Protein AF-A0A7X4Y599-F1 (afdb_monomer_lite)

pLDDT: mean 87.17, std 13.13, range [27.69, 97.81]

Secondary structure (DSSP, 8-state):
--BTTB--TTPEEEEEEEETTTTEEEEEEE-TTS-EEEEEEET--EEEEPPP-S--EEEEEEEE-TTSTTHHHHHHHTT--HHHHHHHHTTSSEEEEEEEEES--EEEEESEEEEEEPPTTS-PPPPP-HHHHHHHHHH-HHHHT-S-GGGHHHHHHHHHHHHHHHHHHHHHHT---TTTTHHHHHHHHHHHHH----TTHHHHHHHHHHSSTTHHHHHHHHHHHHHHHHHHSPPPPP-

Foldseek 3Di:
DDDQNHQLAFKWFPDWDADPVQLWIKTWTQDPVRFIKMKIFGNWDDWDKFDDDPTFGFRDKDKQALPDPCNLVVCVVLPHDPVVSVCRNVLVWIKIWGHTPDGITTIITGSDMDMDGDDPDPDPPPDQAPVNVVVVCVVCVCVPQRDDLLCLLVSVVSVLVVVVVVLVVCVVVVPDGPCNVVFVLLLVVCCVPPVFDQPPTPSVRLCVVQVDPNCSSVSVVVSVVVSVVVVVDDDDDDD

Sequence (239 aa):
MSFLNVPLHDASVTGVRMDPVRELLQLELALHTCEKVRVDFSSACQWSLSRFERQNVLLDIHEWKASNVATAERCRDLGLDEFWTRMVLTDRYTLYEVAPSVGFGGWVLARGAEVIRAAPETAFAPAPDVFDFMEGFRKRPGMFVGFDDSQRVEQLRGLELLLHGYSSALRAHGVPEAGFGFVMDFANYLQETRGWSACCGPVAMIVKAAGRKHDVWVLFWKLVDEFRESLARPNPLPE

Organism: NCBI:txid83462

Structure (mmCIF, N/CA/C/O backbone):
data_AF-A0A7X4Y599-F1
#
_entry.id   AF-A0A7X4Y599-F1
#
loop_
_atom_site.group_PDB
_atom_site.id
_atom_site.type_symbol
_atom_site.label_atom_id
_atom_site.label_alt_id
_atom_site.label_comp_id
_atom_site.label_asym_id
_atom_site.label_entity_id
_atom_site.label_seq_id
_atom_site.pdbx_PDB_ins_code
_atom_site.Cartn_x
_atom_site.Cartn_y
_atom_site.Cartn_z
_atom_site.occupancy
_atom_site.B_iso_or_equiv
_atom_site.auth_seq_id
_atom_site.auth_comp_id
_atom_site.auth_asym_id
_atom_site.auth_atom_id
_atom_site.pdbx_PDB_model_num
ATOM 1 N N . MET A 1 1 ? 14.442 13.377 -17.463 1.00 49.66 1 MET A N 1
ATOM 2 C CA . MET A 1 1 ? 13.523 13.843 -18.527 1.00 49.66 1 MET A CA 1
ATOM 3 C C . MET A 1 1 ? 12.108 13.517 -18.050 1.00 49.66 1 MET A C 1
ATOM 5 O O . MET A 1 1 ? 11.981 13.064 -16.921 1.00 49.66 1 MET A O 1
ATOM 9 N N . SER A 1 2 ? 11.037 13.822 -18.786 1.00 61.97 2 SER A N 1
ATOM 10 C CA . SER A 1 2 ? 9.685 13.413 -18.367 1.00 61.97 2 SER A CA 1
ATOM 11 C C . SER A 1 2 ? 9.245 12.189 -19.161 1.00 61.97 2 SER A C 1
ATOM 13 O O . SER A 1 2 ? 8.934 12.317 -20.347 1.00 61.97 2 SER A O 1
ATOM 15 N N . PHE A 1 3 ? 9.193 11.019 -18.528 1.00 73.81 3 PHE A N 1
ATOM 16 C CA . PHE A 1 3 ? 8.565 9.848 -19.132 1.00 73.81 3 PHE A CA 1
ATOM 17 C C . PHE A 1 3 ? 7.053 10.075 -19.180 1.00 73.81 3 PHE A C 1
ATOM 19 O O . PHE A 1 3 ? 6.422 10.279 -18.143 1.00 73.81 3 PHE A O 1
ATOM 26 N N . LEU A 1 4 ? 6.480 10.109 -20.388 1.00 78.62 4 LEU A N 1
ATOM 27 C CA . LEU A 1 4 ? 5.039 10.291 -20.613 1.00 78.62 4 LEU A CA 1
ATOM 28 C C . LEU A 1 4 ? 4.430 11.461 -19.803 1.00 78.62 4 LEU A C 1
ATOM 30 O O . LEU A 1 4 ? 3.350 11.350 -19.228 1.00 78.62 4 LEU A O 1
ATOM 34 N N . ASN A 1 5 ? 5.133 12.600 -19.760 1.00 80.56 5 ASN A N 1
ATOM 35 C CA . ASN A 1 5 ? 4.733 13.816 -19.031 1.00 80.56 5 ASN A CA 1
ATOM 36 C C . ASN A 1 5 ? 4.638 13.660 -17.497 1.00 80.56 5 ASN A C 1
ATOM 38 O O . ASN A 1 5 ? 3.890 14.392 -16.841 1.00 80.56 5 ASN A O 1
ATOM 42 N N . VAL A 1 6 ? 5.397 12.732 -16.906 1.00 81.94 6 VAL A N 1
ATOM 43 C CA . VAL A 1 6 ? 5.534 12.579 -15.449 1.00 81.94 6 VAL A CA 1
ATOM 44 C C . VAL A 1 6 ? 6.984 12.821 -15.017 1.00 81.94 6 VAL A C 1
ATOM 46 O O . VAL A 1 6 ? 7.898 12.244 -15.613 1.00 81.94 6 VAL A O 1
ATOM 49 N N . PRO A 1 7 ? 7.232 13.650 -13.985 1.00 85.75 7 PRO A N 1
ATOM 50 C CA . PRO A 1 7 ? 8.557 13.790 -13.394 1.00 85.75 7 PRO A CA 1
ATOM 51 C C . PRO A 1 7 ? 8.841 12.584 -12.489 1.00 85.75 7 PRO A C 1
ATOM 53 O O . PRO A 1 7 ? 8.464 12.572 -11.320 1.00 85.75 7 PRO A O 1
ATOM 56 N N . LEU A 1 8 ? 9.483 11.555 -13.045 1.00 87.88 8 LEU A N 1
ATOM 57 C CA . LEU A 1 8 ? 9.801 10.319 -12.320 1.00 87.88 8 LEU A CA 1
ATOM 58 C C . LEU A 1 8 ? 11.014 10.425 -11.392 1.00 87.88 8 LEU A C 1
ATOM 60 O O . LEU A 1 8 ? 11.248 9.509 -10.610 1.00 87.88 8 LEU A O 1
ATOM 64 N N . HIS A 1 9 ? 11.761 11.527 -11.452 1.00 88.00 9 HIS A N 1
ATOM 65 C CA . HIS A 1 9 ? 12.878 11.756 -10.544 1.00 88.00 9 HIS A CA 1
ATOM 66 C C . HIS A 1 9 ? 12.382 11.726 -9.092 1.00 88.00 9 HIS A C 1
ATOM 68 O O . HIS A 1 9 ? 11.431 12.431 -8.737 1.00 88.00 9 HIS A O 1
ATOM 74 N N . ASP A 1 10 ? 13.014 10.881 -8.281 1.00 88.31 10 ASP A N 1
ATOM 75 C CA . ASP A 1 10 ? 12.653 10.587 -6.890 1.00 88.31 10 ASP A CA 1
ATOM 76 C C . ASP A 1 10 ? 11.286 9.906 -6.694 1.00 88.31 10 ASP A C 1
ATOM 78 O O . ASP A 1 10 ? 10.793 9.797 -5.568 1.00 88.31 10 ASP A O 1
ATOM 82 N N . ALA A 1 11 ? 10.662 9.398 -7.761 1.00 90.50 11 ALA A N 1
ATOM 83 C CA . ALA A 1 11 ? 9.454 8.595 -7.629 1.00 90.50 11 ALA A CA 1
ATOM 84 C C . ALA A 1 11 ? 9.788 7.254 -6.966 1.00 90.50 11 ALA A C 1
ATOM 86 O O . ALA A 1 11 ? 10.683 6.531 -7.399 1.00 90.50 11 ALA A O 1
ATOM 87 N N . SER A 1 12 ? 9.044 6.897 -5.925 1.00 92.44 12 SER A N 1
ATOM 88 C CA . SER A 1 12 ? 9.188 5.613 -5.246 1.00 92.44 12 SER A CA 1
ATOM 89 C C . SER A 1 12 ? 8.266 4.577 -5.871 1.00 92.44 12 SER A C 1
ATOM 91 O O . SER A 1 12 ? 7.053 4.777 -5.922 1.00 92.44 12 SER A O 1
ATOM 93 N N . VAL A 1 13 ? 8.810 3.441 -6.296 1.00 92.81 13 VAL A N 1
ATOM 94 C CA . VAL A 1 13 ? 8.007 2.266 -6.635 1.00 92.81 13 VAL A CA 1
ATOM 95 C C . VAL A 1 13 ? 7.421 1.716 -5.341 1.00 92.81 13 VAL A C 1
ATOM 97 O O . VAL A 1 13 ? 8.146 1.424 -4.393 1.00 92.81 13 VAL A O 1
ATOM 100 N N . THR A 1 14 ? 6.098 1.607 -5.295 1.00 91.75 14 THR A N 1
ATOM 101 C CA . THR A 1 14 ? 5.322 1.137 -4.136 1.00 91.75 14 THR A CA 1
ATOM 102 C C . THR A 1 14 ? 4.687 -0.231 -4.374 1.00 91.75 14 THR A C 1
ATOM 104 O O . THR A 1 14 ? 4.345 -0.917 -3.413 1.00 91.75 14 THR A O 1
ATOM 107 N N . GLY A 1 15 ? 4.603 -0.676 -5.630 1.00 90.12 15 GLY A N 1
ATOM 108 C CA . GLY A 1 15 ? 4.079 -1.990 -5.977 1.00 90.12 15 GLY A CA 1
ATOM 109 C C . GLY A 1 15 ? 4.408 -2.404 -7.407 1.00 90.12 15 GLY A C 1
ATOM 110 O O . GLY A 1 15 ? 4.599 -1.567 -8.288 1.00 90.12 15 GLY A O 1
ATOM 111 N N . VAL A 1 16 ? 4.455 -3.718 -7.627 1.00 92.19 16 VAL A N 1
ATOM 112 C CA . VAL A 1 16 ? 4.589 -4.346 -8.947 1.00 92.19 16 VAL A CA 1
ATOM 113 C C . VAL A 1 16 ? 3.522 -5.422 -9.054 1.00 92.19 16 VAL A C 1
ATOM 115 O O . VAL A 1 16 ? 3.417 -6.273 -8.168 1.00 92.19 16 VAL A O 1
ATOM 118 N N . ARG A 1 17 ? 2.718 -5.398 -10.115 1.00 91.56 17 ARG A N 1
ATOM 119 C CA . ARG A 1 17 ? 1.669 -6.400 -10.351 1.00 91.56 17 ARG A CA 1
ATOM 120 C C . ARG A 1 17 ? 1.764 -6.924 -11.771 1.00 91.56 17 ARG A C 1
ATOM 122 O O . ARG A 1 17 ? 2.038 -6.161 -12.688 1.00 91.56 17 ARG A O 1
ATOM 129 N N . MET A 1 18 ? 1.519 -8.218 -11.940 1.00 90.12 18 MET A N 1
ATOM 130 C CA . MET A 1 18 ? 1.433 -8.860 -13.247 1.00 90.12 18 MET A CA 1
ATOM 131 C C . MET A 1 18 ? 0.066 -9.523 -13.382 1.00 90.12 18 MET A C 1
ATOM 133 O O . MET A 1 18 ? -0.285 -10.376 -12.567 1.00 90.12 18 MET A O 1
ATOM 137 N N . ASP A 1 19 ? -0.678 -9.150 -14.420 1.00 88.31 19 ASP A N 1
ATOM 138 C CA . ASP A 1 19 ? -1.864 -9.870 -14.875 1.00 88.31 19 ASP A CA 1
ATOM 139 C C . ASP A 1 19 ? -1.474 -10.720 -16.099 1.00 88.31 19 ASP A C 1
ATOM 141 O O . ASP A 1 19 ? -1.343 -10.186 -17.206 1.00 88.31 19 ASP A O 1
ATOM 145 N N . PRO A 1 20 ? -1.264 -12.039 -15.930 1.00 81.44 20 PRO A N 1
ATOM 146 C CA . PRO A 1 20 ? -0.835 -12.912 -17.019 1.00 81.44 20 PRO A CA 1
ATOM 147 C C . PRO A 1 20 ? -1.929 -13.136 -18.068 1.00 81.44 20 PRO A C 1
ATOM 149 O O . PRO A 1 20 ? -1.609 -13.479 -19.199 1.00 81.44 20 PRO A O 1
ATOM 152 N N . VAL A 1 21 ? -3.207 -12.943 -17.724 1.00 82.44 21 VAL A N 1
ATOM 153 C CA . VAL A 1 21 ? -4.324 -13.126 -18.665 1.00 82.44 21 VAL A CA 1
ATOM 154 C C . VAL A 1 21 ? -4.400 -11.945 -19.626 1.00 82.44 21 VAL A C 1
ATOM 156 O O . VAL A 1 21 ? -4.719 -12.116 -20.800 1.00 82.44 21 VAL A O 1
ATOM 159 N N . ARG A 1 22 ? -4.106 -10.744 -19.124 1.00 84.38 22 ARG A N 1
ATOM 160 C CA . ARG A 1 22 ? -4.104 -9.505 -19.913 1.00 84.38 22 ARG A CA 1
ATOM 161 C C . ARG A 1 22 ? -2.734 -9.138 -20.478 1.00 84.38 22 ARG A C 1
ATOM 163 O O . ARG A 1 22 ? -2.639 -8.119 -21.155 1.00 84.38 22 ARG A O 1
ATOM 170 N N . GLU A 1 23 ? -1.701 -9.931 -20.185 1.00 91.88 23 GLU A N 1
ATOM 171 C CA . GLU A 1 23 ? -0.298 -9.617 -20.494 1.00 91.88 23 GLU A CA 1
ATOM 172 C C . GLU A 1 23 ? 0.067 -8.192 -20.042 1.00 91.88 23 GLU A C 1
ATOM 174 O O . GLU A 1 23 ? 0.641 -7.403 -20.791 1.00 91.88 23 GLU A O 1
ATOM 179 N N . LEU A 1 24 ? -0.350 -7.829 -18.828 1.00 92.25 24 LEU A N 1
ATOM 180 C CA . LEU A 1 24 ? -0.244 -6.470 -18.310 1.00 92.25 24 LEU A CA 1
ATOM 181 C C . LEU A 1 24 ? 0.672 -6.453 -17.092 1.00 92.25 24 LEU A C 1
ATOM 183 O O . LEU A 1 24 ? 0.337 -7.022 -16.051 1.00 92.25 24 LEU A O 1
ATOM 187 N N . LEU A 1 25 ? 1.797 -5.752 -17.213 1.00 94.88 25 LEU A N 1
ATOM 188 C CA . LEU A 1 25 ? 2.686 -5.472 -16.090 1.00 94.88 25 LEU A CA 1
ATOM 189 C C . LEU A 1 25 ? 2.429 -4.049 -15.594 1.00 94.88 25 LEU A C 1
ATOM 191 O O . LEU A 1 25 ? 2.375 -3.114 -16.387 1.00 94.88 25 LEU A O 1
ATOM 195 N N . GLN A 1 26 ? 2.274 -3.879 -14.287 1.00 95.12 26 GLN A N 1
ATOM 196 C CA . GLN A 1 26 ? 1.934 -2.603 -13.666 1.00 95.12 26 GLN A CA 1
ATOM 197 C C . GLN A 1 26 ? 2.988 -2.218 -12.636 1.00 95.12 26 GLN A C 1
ATOM 199 O O . GLN A 1 26 ? 3.339 -3.030 -11.775 1.00 95.12 26 GLN A O 1
ATOM 204 N N . LEU A 1 27 ? 3.441 -0.967 -12.692 1.00 94.38 27 LEU A N 1
ATOM 205 C CA . LEU A 1 27 ? 4.258 -0.342 -11.654 1.00 94.38 27 LEU A CA 1
ATOM 206 C C . LEU A 1 27 ? 3.444 0.742 -10.953 1.00 94.38 27 LEU A C 1
ATOM 208 O O . LEU A 1 27 ? 3.001 1.703 -11.579 1.00 94.38 27 LEU A O 1
ATOM 212 N N . GLU A 1 28 ? 3.255 0.591 -9.648 1.00 93.50 28 GLU A N 1
ATOM 213 C CA . GLU A 1 28 ? 2.625 1.596 -8.794 1.00 93.50 28 GLU A CA 1
ATOM 214 C C . GLU A 1 28 ? 3.713 2.519 -8.250 1.00 93.50 28 GLU A C 1
ATOM 216 O O . GLU A 1 28 ? 4.670 2.055 -7.628 1.00 93.50 28 GLU A O 1
ATOM 221 N N . LEU A 1 29 ? 3.579 3.822 -8.477 1.00 92.75 29 LEU A N 1
ATOM 222 C CA . LEU A 1 29 ? 4.573 4.829 -8.122 1.00 92.75 29 LEU A CA 1
ATOM 223 C C . LEU A 1 29 ? 3.957 5.888 -7.202 1.00 92.75 29 LEU A C 1
ATOM 225 O O . LEU A 1 29 ? 2.825 6.327 -7.404 1.00 92.75 29 LEU A O 1
ATOM 229 N N . ALA A 1 30 ? 4.731 6.336 -6.221 1.00 90.62 30 ALA A N 1
ATOM 230 C CA . ALA A 1 30 ? 4.470 7.544 -5.451 1.00 90.62 30 ALA A CA 1
ATOM 231 C C . ALA A 1 30 ? 5.494 8.605 -5.864 1.00 90.62 30 ALA A C 1
ATOM 233 O O . ALA A 1 30 ? 6.696 8.417 -5.676 1.00 90.62 30 ALA A O 1
ATOM 234 N N . LEU A 1 31 ? 5.029 9.700 -6.460 1.00 87.81 31 LEU A N 1
ATOM 235 C CA . LEU A 1 31 ? 5.880 10.822 -6.847 1.00 87.81 31 LEU A CA 1
ATOM 236 C C . LEU A 1 31 ? 6.360 11.587 -5.606 1.00 87.81 31 LEU A C 1
ATOM 238 O O . LEU A 1 31 ? 5.748 11.511 -4.540 1.00 87.81 31 LEU A O 1
ATOM 242 N N . HIS A 1 32 ? 7.406 12.400 -5.761 1.00 81.88 32 HIS A N 1
ATOM 243 C CA . HIS A 1 32 ? 7.899 13.288 -4.698 1.00 81.88 32 HIS A CA 1
ATOM 244 C C . HIS A 1 32 ? 6.838 14.293 -4.204 1.00 81.88 32 HIS A C 1
ATOM 246 O O . HIS A 1 32 ? 6.920 14.786 -3.084 1.00 81.88 32 HIS A O 1
ATOM 252 N N . THR A 1 33 ? 5.820 14.579 -5.022 1.00 80.19 33 THR A N 1
ATOM 253 C CA . THR A 1 33 ? 4.644 15.393 -4.669 1.00 80.19 33 THR A CA 1
ATOM 254 C C . THR A 1 33 ? 3.606 14.643 -3.827 1.00 80.19 33 THR A C 1
ATOM 256 O O . THR A 1 33 ? 2.538 15.189 -3.558 1.00 80.19 33 THR A O 1
ATOM 259 N N . CYS A 1 34 ? 3.874 13.389 -3.450 1.00 80.75 34 CYS A N 1
ATOM 260 C CA . CYS A 1 34 ? 2.926 12.437 -2.862 1.00 80.75 34 CYS A CA 1
ATOM 261 C C . CYS A 1 34 ? 1.769 12.021 -3.795 1.00 80.75 34 CYS A C 1
ATOM 263 O O . CYS A 1 34 ? 0.881 11.277 -3.375 1.00 80.75 34 CYS A O 1
ATOM 265 N N . GLU A 1 35 ? 1.775 12.447 -5.063 1.00 84.94 35 GLU A N 1
ATOM 266 C CA . GLU A 1 35 ? 0.832 11.962 -6.074 1.00 84.94 35 GLU A CA 1
ATOM 267 C C . GLU A 1 35 ? 1.092 10.477 -6.363 1.00 84.94 35 GLU A C 1
ATOM 269 O O . GLU A 1 35 ? 2.233 10.063 -6.580 1.00 84.94 35 GLU A O 1
ATOM 274 N N . LYS A 1 36 ? 0.029 9.668 -6.400 1.00 88.50 36 LYS A N 1
ATOM 275 C CA . LYS A 1 36 ? 0.112 8.268 -6.823 1.00 88.50 36 LYS A CA 1
ATOM 276 C C . LYS A 1 36 ? -0.172 8.158 -8.313 1.00 88.50 36 LYS A C 1
ATOM 278 O O . LYS A 1 36 ? -1.236 8.564 -8.784 1.00 88.50 36 LYS A O 1
ATOM 283 N N . VAL A 1 37 ? 0.755 7.551 -9.039 1.00 91.44 37 VAL A N 1
ATOM 284 C CA . VAL A 1 37 ? 0.607 7.256 -10.466 1.00 91.44 37 VAL A CA 1
ATOM 285 C C . VAL A 1 37 ? 0.877 5.781 -10.716 1.00 91.44 37 VAL A C 1
ATOM 287 O O . VAL A 1 37 ? 1.596 5.128 -9.962 1.00 91.44 37 VAL A O 1
ATOM 290 N N . ARG A 1 38 ? 0.295 5.241 -11.780 1.00 93.06 38 ARG A N 1
ATOM 291 C CA . ARG A 1 38 ? 0.530 3.868 -12.216 1.00 93.06 38 ARG A CA 1
ATOM 292 C C . ARG A 1 38 ? 1.060 3.873 -13.638 1.00 93.06 38 ARG A C 1
ATOM 294 O O . ARG A 1 38 ? 0.539 4.604 -14.475 1.00 93.06 38 ARG A O 1
ATOM 301 N N . VAL A 1 39 ? 2.076 3.065 -13.904 1.00 94.88 39 VAL A N 1
ATOM 302 C CA . VAL A 1 39 ? 2.569 2.807 -15.258 1.00 94.88 39 VAL A CA 1
ATOM 303 C C . VAL A 1 39 ? 2.105 1.420 -15.670 1.00 94.88 39 VAL A C 1
ATOM 305 O O . VAL A 1 39 ? 2.472 0.435 -15.030 1.00 94.88 39 VAL A O 1
ATOM 308 N N . ASP A 1 40 ? 1.298 1.360 -16.721 1.00 95.62 40 ASP A N 1
ATOM 309 C CA . ASP A 1 40 ? 0.744 0.131 -17.279 1.00 95.62 40 ASP A CA 1
ATOM 310 C C . ASP A 1 40 ? 1.506 -0.220 -18.565 1.00 95.62 40 ASP A C 1
ATOM 312 O O . ASP A 1 40 ? 1.448 0.512 -19.551 1.00 95.62 40 ASP A O 1
ATOM 316 N N . PHE A 1 41 ? 2.225 -1.343 -18.556 1.00 96.62 41 PHE A N 1
ATOM 317 C CA . PHE A 1 41 ? 2.938 -1.896 -19.709 1.00 96.62 41 PHE A CA 1
ATOM 318 C C . PHE A 1 41 ? 2.065 -2.951 -20.393 1.00 96.62 41 PHE A C 1
ATOM 320 O O . PHE A 1 41 ? 1.896 -4.066 -19.896 1.00 96.62 41 PHE A O 1
ATOM 327 N N . SER A 1 42 ? 1.497 -2.583 -21.537 1.00 95.12 42 SER A N 1
ATOM 328 C CA . SER A 1 42 ? 0.567 -3.408 -22.312 1.00 95.12 42 SER A CA 1
ATOM 329 C C . SER A 1 42 ? 1.282 -4.450 -23.175 1.00 95.12 42 SER A C 1
ATOM 331 O O . SER A 1 42 ? 2.294 -4.158 -23.822 1.00 95.12 42 SER A O 1
ATOM 333 N N . SER A 1 43 ? 0.737 -5.670 -23.213 1.00 94.25 43 SER A N 1
ATOM 334 C CA . SER A 1 43 ? 1.362 -6.818 -23.884 1.00 94.25 43 SER A CA 1
ATOM 335 C C . SER A 1 43 ? 2.817 -7.023 -23.441 1.00 94.25 43 SER A C 1
ATOM 337 O O . SER A 1 43 ? 3.712 -7.199 -24.271 1.00 94.25 43 SER A O 1
ATOM 339 N N . ALA A 1 44 ? 3.059 -6.932 -22.131 1.00 94.44 44 ALA A N 1
ATOM 340 C CA . ALA A 1 44 ? 4.352 -7.185 -21.518 1.00 94.44 44 ALA A CA 1
ATOM 341 C C . ALA A 1 44 ? 4.688 -8.676 -21.636 1.00 94.44 44 ALA A C 1
ATOM 343 O O . ALA A 1 44 ? 4.035 -9.527 -21.031 1.00 94.44 44 ALA A O 1
ATOM 344 N N . CYS A 1 45 ? 5.704 -8.993 -22.436 1.00 92.06 45 CYS A N 1
ATOM 345 C CA . CYS A 1 45 ? 6.049 -10.374 -22.781 1.00 92.06 45 CYS A CA 1
ATOM 346 C C . CYS A 1 45 ? 7.298 -10.885 -22.057 1.00 92.06 45 CYS A C 1
ATOM 348 O O . CYS A 1 45 ? 7.445 -12.090 -21.864 1.00 92.06 45 CYS A O 1
ATOM 350 N N . GLN A 1 46 ? 8.193 -9.985 -21.649 1.00 94.25 46 GLN A N 1
ATOM 351 C CA . GLN A 1 46 ? 9.395 -10.329 -20.903 1.00 94.25 46 GLN A CA 1
ATOM 352 C C . GLN A 1 46 ? 9.873 -9.128 -20.095 1.00 94.25 46 GLN A C 1
ATOM 354 O O . GLN A 1 46 ? 9.737 -7.982 -20.517 1.00 94.25 46 GLN A O 1
ATOM 359 N N . TRP A 1 47 ? 10.451 -9.385 -18.930 1.00 95.56 47 TRP A N 1
ATOM 360 C CA . TRP A 1 47 ? 11.044 -8.358 -18.088 1.00 95.56 47 TRP A CA 1
ATOM 361 C C . TRP A 1 47 ? 12.113 -8.972 -17.190 1.00 95.56 47 TRP A C 1
ATOM 363 O O . TRP A 1 47 ? 12.097 -10.169 -16.895 1.00 95.56 47 TRP A O 1
ATOM 373 N N . SER A 1 48 ? 13.018 -8.126 -16.718 1.00 95.94 48 SER A N 1
ATOM 374 C CA . SER A 1 48 ? 13.969 -8.444 -15.662 1.00 95.94 48 SER A CA 1
ATOM 375 C C . SER A 1 48 ? 14.017 -7.252 -14.724 1.00 95.94 48 SER A C 1
ATOM 377 O O . SER A 1 48 ? 14.631 -6.238 -15.046 1.00 95.94 48 SER A O 1
ATOM 379 N N . LEU A 1 49 ? 13.336 -7.365 -13.585 1.00 95.12 49 LEU A N 1
ATOM 380 C CA . LEU A 1 49 ? 13.252 -6.317 -12.572 1.00 95.12 49 LEU A CA 1
ATOM 381 C C . LEU A 1 49 ? 13.962 -6.774 -11.299 1.00 95.12 49 LEU A C 1
ATOM 383 O O . LEU A 1 49 ? 13.840 -7.934 -10.890 1.00 95.12 49 LEU A O 1
ATOM 387 N N . SER A 1 50 ? 14.700 -5.859 -10.677 1.00 92.12 50 SER A N 1
ATOM 388 C CA . SER A 1 50 ? 15.345 -6.083 -9.386 1.00 92.12 50 SER A CA 1
ATOM 389 C C . SER A 1 50 ? 14.321 -6.419 -8.304 1.00 92.12 50 SER A C 1
ATOM 391 O O . SER A 1 50 ? 13.129 -6.115 -8.402 1.00 92.12 50 SER A O 1
ATOM 393 N N . ARG A 1 51 ? 14.799 -7.047 -7.227 1.00 88.38 51 ARG A N 1
ATOM 394 C CA . ARG A 1 51 ? 13.965 -7.298 -6.050 1.00 88.38 51 ARG A CA 1
ATOM 395 C C . ARG A 1 51 ? 13.535 -5.979 -5.418 1.00 88.38 51 ARG A C 1
ATOM 397 O O . ARG A 1 51 ? 14.253 -4.988 -5.466 1.00 88.38 51 ARG A O 1
ATOM 404 N N . PHE A 1 52 ? 12.366 -6.015 -4.795 1.00 85.06 52 PHE A N 1
ATOM 405 C CA . PHE A 1 52 ? 11.861 -4.903 -4.010 1.00 85.06 52 PHE A CA 1
ATOM 406 C C . PHE A 1 52 ? 12.671 -4.781 -2.713 1.00 85.06 52 PHE A C 1
ATOM 408 O O . PHE A 1 52 ? 12.747 -5.737 -1.937 1.00 85.06 52 PHE A O 1
ATOM 415 N N . GLU A 1 53 ? 13.288 -3.625 -2.489 1.00 84.25 53 GLU A N 1
ATOM 416 C CA . GLU A 1 53 ? 14.121 -3.342 -1.318 1.00 84.25 53 GLU A CA 1
ATOM 417 C C . GLU A 1 53 ? 13.440 -2.354 -0.356 1.00 84.25 53 GLU A C 1
ATOM 419 O O . GLU A 1 53 ? 12.267 -2.012 -0.511 1.00 84.25 53 GLU A O 1
ATOM 424 N N . ARG A 1 54 ? 14.170 -1.896 0.674 1.00 80.19 54 ARG A N 1
ATOM 425 C CA . ARG A 1 54 ? 13.687 -0.867 1.615 1.00 80.19 54 ARG A CA 1
ATOM 426 C C . ARG A 1 54 ? 13.448 0.485 0.938 1.00 80.19 54 ARG A C 1
ATOM 428 O O . ARG A 1 54 ? 12.603 1.241 1.401 1.00 80.19 54 ARG A O 1
ATOM 435 N N . GLN A 1 55 ? 14.208 0.793 -0.110 1.00 80.12 55 GLN A N 1
ATOM 436 C CA . GLN A 1 55 ? 14.088 2.011 -0.907 1.00 80.12 55 GLN A CA 1
ATOM 437 C C . GLN A 1 55 ? 14.096 1.617 -2.384 1.00 80.12 55 GLN A C 1
ATOM 439 O O . GLN A 1 55 ? 14.997 0.910 -2.823 1.00 80.12 55 GLN A O 1
ATOM 444 N N . ASN A 1 56 ? 13.081 2.058 -3.125 1.00 91.06 56 ASN A N 1
ATOM 445 C CA . ASN A 1 56 ? 12.856 1.701 -4.527 1.00 91.06 56 ASN A CA 1
ATOM 446 C C . ASN A 1 56 ? 12.639 2.983 -5.329 1.00 91.06 56 ASN A C 1
ATOM 448 O O . ASN A 1 56 ? 11.544 3.240 -5.819 1.00 91.06 56 ASN A O 1
ATOM 452 N N . VAL A 1 57 ? 13.653 3.840 -5.354 1.00 91.50 57 VAL A N 1
ATOM 453 C CA . VAL A 1 57 ? 13.548 5.189 -5.908 1.00 91.50 57 VAL A CA 1
ATOM 454 C C . VAL A 1 57 ? 14.030 5.172 -7.347 1.00 91.50 57 VAL A C 1
ATOM 456 O O . VAL A 1 57 ? 15.128 4.692 -7.631 1.00 91.50 57 VAL A O 1
ATOM 459 N N . LEU A 1 58 ? 13.219 5.709 -8.249 1.00 93.38 58 LEU A N 1
ATOM 460 C CA . LEU A 1 58 ? 13.526 5.817 -9.664 1.00 93.38 58 LEU A CA 1
ATOM 461 C C . LEU A 1 58 ? 14.267 7.116 -9.967 1.00 93.38 58 LEU A C 1
ATOM 463 O O . LEU A 1 58 ? 14.013 8.166 -9.373 1.00 93.38 58 LEU A O 1
ATOM 467 N N . LEU A 1 59 ? 15.177 7.024 -10.929 1.00 92.81 59 LEU A N 1
ATOM 468 C CA . LEU A 1 59 ? 15.749 8.182 -11.597 1.00 92.81 59 LEU A CA 1
ATOM 469 C C . LEU A 1 59 ? 14.869 8.580 -12.788 1.00 92.81 59 LEU A C 1
ATOM 471 O O . LEU A 1 59 ? 14.483 9.740 -12.918 1.00 92.81 59 LEU A O 1
ATOM 475 N N . ASP A 1 60 ? 14.558 7.614 -13.655 1.00 94.06 60 ASP A N 1
ATOM 476 C CA . ASP A 1 60 ? 13.716 7.801 -14.838 1.00 94.06 60 ASP A CA 1
ATOM 477 C C . ASP A 1 60 ? 13.235 6.437 -15.380 1.00 94.06 60 ASP A C 1
ATOM 479 O O . ASP A 1 60 ? 13.675 5.376 -14.925 1.00 94.06 60 ASP A O 1
ATOM 483 N N . ILE A 1 61 ? 12.355 6.463 -16.382 1.00 95.62 61 ILE A N 1
ATOM 484 C CA . ILE A 1 61 ? 12.078 5.308 -17.245 1.00 95.62 61 ILE A CA 1
ATOM 485 C C . ILE A 1 61 ? 12.441 5.702 -18.676 1.00 95.62 61 ILE A C 1
ATOM 487 O O . ILE A 1 61 ? 11.870 6.636 -19.240 1.00 95.62 61 ILE A O 1
ATOM 491 N N . HIS A 1 62 ? 13.399 4.997 -19.274 1.00 94.88 62 HIS A N 1
ATOM 492 C CA . HIS A 1 62 ? 13.860 5.275 -20.631 1.00 94.88 62 HIS A CA 1
ATOM 493 C C . HIS A 1 62 ? 13.146 4.396 -21.651 1.00 94.88 62 HIS A C 1
ATOM 495 O O . HIS A 1 62 ? 12.981 3.195 -21.452 1.00 94.88 62 HIS A O 1
ATOM 501 N N . GLU A 1 63 ? 12.743 5.007 -22.763 1.00 95.50 63 GLU A N 1
ATOM 502 C CA . GLU A 1 63 ? 12.091 4.322 -23.872 1.00 95.50 63 GLU A CA 1
ATOM 503 C C . GLU A 1 63 ? 13.078 4.117 -25.030 1.00 95.50 63 GLU A C 1
ATOM 505 O O . GLU A 1 63 ? 13.608 5.076 -25.596 1.00 95.50 63 GLU A O 1
ATOM 510 N N . TRP A 1 64 ? 13.298 2.858 -25.403 1.00 96.06 64 TRP A N 1
ATOM 511 C CA . TRP A 1 64 ? 14.198 2.456 -26.479 1.00 96.06 64 TRP A CA 1
ATOM 512 C C . TRP A 1 64 ? 13.392 1.826 -27.625 1.00 96.06 64 TRP A C 1
ATOM 514 O O . TRP A 1 64 ? 12.847 0.727 -27.499 1.00 96.06 64 TRP A O 1
ATOM 524 N N . LYS A 1 65 ? 13.306 2.556 -28.744 1.00 94.38 65 LYS A N 1
ATOM 525 C CA . LYS A 1 65 ? 12.570 2.203 -29.977 1.00 94.38 65 LYS A CA 1
ATOM 526 C C . LYS A 1 65 ? 13.520 1.968 -31.148 1.00 94.38 65 LYS A C 1
ATOM 528 O O . LYS A 1 65 ? 14.673 2.402 -31.083 1.00 94.38 65 LYS A O 1
ATOM 533 N N . ALA A 1 66 ? 13.051 1.366 -32.244 1.00 93.06 66 ALA A N 1
ATOM 534 C CA . ALA A 1 66 ? 13.885 1.140 -33.429 1.00 93.06 66 ALA A CA 1
ATOM 535 C C . ALA A 1 66 ? 14.441 2.441 -34.031 1.00 93.06 66 ALA A C 1
ATOM 537 O O . ALA A 1 66 ? 15.540 2.456 -34.581 1.00 93.06 66 ALA A O 1
ATOM 538 N N . SER A 1 67 ? 13.711 3.551 -33.888 1.00 92.69 67 SER A N 1
ATOM 539 C CA . SER A 1 67 ? 14.133 4.871 -34.367 1.00 92.69 67 SER A CA 1
ATOM 540 C C . SER A 1 67 ? 15.353 5.446 -33.635 1.00 92.69 67 SER A C 1
ATOM 542 O O . SER A 1 67 ? 15.952 6.405 -34.119 1.00 92.69 67 SER A O 1
ATOM 544 N N . ASN A 1 68 ? 15.714 4.912 -32.465 1.00 93.62 68 ASN A N 1
ATOM 545 C CA . ASN A 1 68 ? 16.881 5.354 -31.712 1.00 93.62 68 ASN A CA 1
ATOM 546 C C . ASN A 1 68 ? 18.101 4.495 -32.084 1.00 93.62 68 ASN A C 1
ATOM 548 O O . ASN A 1 68 ? 18.138 3.291 -31.842 1.00 93.62 68 ASN A O 1
ATOM 552 N N . VAL A 1 69 ? 19.124 5.143 -32.648 1.00 93.56 69 VAL A N 1
ATOM 553 C CA . VAL A 1 69 ? 20.358 4.492 -33.123 1.00 93.56 69 VAL A CA 1
ATOM 554 C C . VAL A 1 69 ? 21.118 3.736 -32.027 1.00 93.56 69 VAL A C 1
ATOM 556 O O . VAL A 1 69 ? 21.811 2.770 -32.332 1.00 93.56 69 VAL A O 1
ATOM 559 N N . ALA A 1 70 ? 20.959 4.128 -30.760 1.00 96.00 70 ALA A N 1
ATOM 560 C CA . ALA A 1 70 ? 21.607 3.482 -29.619 1.00 96.00 70 ALA A CA 1
ATOM 561 C C . ALA A 1 70 ? 20.826 2.267 -29.076 1.00 96.00 70 ALA A C 1
ATOM 563 O O . ALA A 1 70 ? 21.338 1.534 -28.233 1.00 96.00 70 ALA A O 1
ATOM 564 N N . THR A 1 71 ? 19.609 1.999 -29.564 1.00 96.00 71 THR A N 1
ATOM 565 C CA . THR A 1 71 ? 18.755 0.911 -29.051 1.00 96.00 71 THR A CA 1
ATOM 566 C C . THR A 1 71 ? 19.400 -0.465 -29.191 1.00 96.00 71 THR A C 1
ATOM 568 O O . THR A 1 71 ? 19.305 -1.281 -28.276 1.00 96.00 71 THR A O 1
ATOM 571 N N . ALA A 1 72 ? 20.086 -0.733 -30.306 1.00 94.81 72 ALA A N 1
ATOM 572 C CA . ALA A 1 72 ? 20.747 -2.020 -30.528 1.00 94.81 72 ALA A CA 1
ATOM 573 C C . ALA A 1 72 ? 21.885 -2.268 -29.525 1.00 94.81 72 ALA A C 1
ATOM 575 O O . ALA A 1 72 ? 22.037 -3.379 -29.018 1.00 94.81 72 ALA A O 1
ATOM 576 N N . GLU A 1 73 ? 22.673 -1.231 -29.235 1.00 96.00 73 GLU A N 1
ATOM 577 C CA . GLU A 1 73 ? 23.733 -1.278 -28.227 1.00 96.00 73 GLU A CA 1
ATOM 578 C C . GLU A 1 73 ? 23.134 -1.471 -26.834 1.00 96.00 73 GLU A C 1
ATOM 580 O O . GLU A 1 73 ? 23.527 -2.393 -26.124 1.00 96.00 73 GLU A O 1
ATOM 585 N N . ARG A 1 74 ? 22.082 -0.713 -26.498 1.00 96.50 74 ARG A N 1
ATOM 586 C CA . ARG A 1 74 ? 21.416 -0.836 -25.200 1.00 96.50 74 ARG A CA 1
ATOM 587 C C . ARG A 1 74 ? 20.807 -2.217 -24.956 1.00 96.50 74 ARG A C 1
ATOM 589 O O . ARG A 1 74 ? 20.938 -2.748 -23.857 1.00 96.50 74 ARG A O 1
ATOM 596 N N . CYS A 1 75 ? 20.179 -2.826 -25.966 1.00 95.81 75 CYS A N 1
ATOM 597 C CA . CYS A 1 75 ? 19.664 -4.196 -25.855 1.00 95.81 75 CYS A CA 1
ATOM 598 C C . CYS A 1 75 ? 20.783 -5.180 -25.480 1.00 95.81 75 CYS A C 1
ATOM 600 O O . CYS A 1 75 ? 20.583 -6.047 -24.630 1.00 95.81 75 CYS A O 1
ATOM 602 N N . ARG A 1 76 ? 21.975 -5.013 -26.071 1.00 94.88 76 ARG A N 1
ATOM 603 C CA . ARG A 1 76 ? 23.145 -5.849 -25.782 1.00 94.88 76 ARG A CA 1
ATOM 604 C C . ARG A 1 76 ? 23.659 -5.635 -24.359 1.00 94.88 76 ARG A C 1
ATOM 606 O O . ARG A 1 76 ? 23.908 -6.620 -23.670 1.00 94.88 76 ARG A O 1
ATOM 613 N N . ASP A 1 77 ? 23.775 -4.386 -23.914 1.00 96.25 77 ASP A N 1
ATOM 614 C CA . ASP A 1 77 ? 24.231 -4.050 -22.556 1.00 96.25 77 ASP A CA 1
ATOM 615 C C . ASP A 1 77 ? 23.329 -4.652 -21.475 1.00 96.25 77 ASP A C 1
ATOM 617 O O . ASP A 1 77 ? 23.801 -5.107 -20.434 1.00 96.25 77 ASP A O 1
ATOM 621 N N . LEU A 1 78 ? 22.020 -4.668 -21.733 1.00 94.31 78 LEU A N 1
ATOM 622 C CA . LEU A 1 78 ? 21.011 -5.228 -20.834 1.00 94.31 78 LEU A CA 1
ATOM 623 C C . LEU A 1 78 ? 20.871 -6.755 -20.954 1.00 94.31 78 LEU A C 1
ATOM 625 O O . LEU A 1 78 ? 20.075 -7.354 -20.226 1.00 94.31 78 LEU A O 1
ATOM 629 N N . GLY A 1 79 ? 21.643 -7.387 -21.844 1.00 94.88 79 GLY A N 1
ATOM 630 C CA . GLY A 1 79 ? 21.687 -8.836 -22.015 1.00 94.88 79 GLY A CA 1
ATOM 631 C C . GLY A 1 79 ? 20.458 -9.428 -22.705 1.00 94.88 79 GLY A C 1
ATOM 632 O O . GLY A 1 79 ? 20.150 -10.598 -22.479 1.00 94.88 79 GLY A O 1
ATOM 633 N N . LEU A 1 80 ? 19.742 -8.650 -23.524 1.00 94.75 80 LEU A N 1
ATOM 634 C CA . LEU A 1 80 ? 18.661 -9.190 -24.349 1.00 94.75 80 LEU A CA 1
ATOM 635 C C . LEU A 1 80 ? 19.249 -10.106 -25.426 1.00 94.75 80 LEU A C 1
ATOM 637 O O . LEU A 1 80 ? 20.270 -9.798 -26.044 1.00 94.75 80 LEU A O 1
ATOM 641 N N . ASP A 1 81 ? 18.578 -11.226 -25.684 1.00 94.44 81 ASP A N 1
ATOM 642 C CA . ASP A 1 81 ? 18.977 -12.119 -26.766 1.00 94.44 81 ASP A CA 1
ATOM 643 C C . ASP A 1 81 ? 18.707 -11.508 -28.157 1.00 94.44 81 ASP A C 1
ATOM 645 O O . ASP A 1 81 ? 18.058 -10.464 -28.323 1.00 94.44 81 ASP A O 1
ATOM 649 N N . GLU A 1 82 ? 19.229 -12.167 -29.193 1.00 94.81 82 GLU A N 1
ATOM 650 C CA . GLU A 1 82 ? 19.094 -11.706 -30.577 1.00 94.81 82 GLU A CA 1
ATOM 651 C C . GLU A 1 82 ? 17.641 -11.667 -31.063 1.00 94.81 82 GLU A C 1
ATOM 653 O O . GLU A 1 82 ? 17.302 -10.842 -31.919 1.00 94.81 82 GLU A O 1
ATOM 658 N N . PHE A 1 83 ? 16.783 -12.554 -30.549 1.00 96.25 83 PHE A N 1
ATOM 659 C CA . PHE A 1 83 ? 15.382 -12.607 -30.943 1.00 96.25 83 PHE A CA 1
ATOM 660 C C . PHE A 1 83 ? 14.658 -11.355 -30.449 1.00 96.25 83 PHE A C 1
ATOM 662 O O . PHE A 1 83 ? 14.072 -10.633 -31.258 1.00 96.25 83 PHE A O 1
ATOM 669 N N . TRP A 1 84 ? 14.763 -11.033 -29.160 1.00 95.62 84 TRP A N 1
ATOM 670 C CA . TRP A 1 84 ? 14.105 -9.856 -28.594 1.00 95.62 84 TRP A CA 1
ATOM 671 C C . TRP A 1 84 ? 14.703 -8.549 -29.088 1.00 95.62 84 TRP A C 1
ATOM 673 O O . TRP A 1 84 ? 13.955 -7.629 -29.420 1.00 95.62 84 TRP A O 1
ATOM 683 N N . THR A 1 85 ? 16.025 -8.493 -29.254 1.00 96.06 85 THR A N 1
ATOM 684 C CA . THR A 1 85 ? 16.690 -7.340 -29.876 1.00 96.06 85 THR A CA 1
ATOM 685 C C . THR A 1 85 ? 16.096 -7.056 -31.258 1.00 96.06 85 THR A C 1
ATOM 687 O O . THR A 1 85 ? 15.743 -5.921 -31.569 1.00 96.06 85 THR A O 1
ATOM 690 N N . ARG A 1 86 ? 15.884 -8.090 -32.083 1.00 96.69 86 ARG A N 1
ATOM 691 C CA . ARG A 1 86 ? 15.238 -7.938 -33.396 1.00 96.69 86 ARG A CA 1
ATOM 692 C C . ARG A 1 86 ? 13.789 -7.465 -33.289 1.00 96.69 86 ARG A C 1
ATOM 694 O O . ARG A 1 86 ? 13.356 -6.656 -34.107 1.00 96.69 86 ARG A O 1
ATOM 701 N N . MET A 1 87 ? 13.037 -7.955 -32.307 1.00 97.06 87 MET A N 1
ATOM 702 C CA . MET A 1 87 ? 11.646 -7.542 -32.091 1.00 97.06 87 MET A CA 1
ATOM 703 C C . MET A 1 87 ? 11.535 -6.058 -31.710 1.00 97.06 87 MET A C 1
ATOM 705 O O . MET A 1 87 ? 10.610 -5.389 -32.171 1.00 97.06 87 MET A O 1
ATOM 709 N N . VAL A 1 88 ? 12.498 -5.528 -30.950 1.00 96.25 88 VAL A N 1
ATOM 710 C CA . VAL A 1 88 ? 12.586 -4.091 -30.640 1.00 96.25 88 VAL A CA 1
ATOM 711 C C . VAL A 1 88 ? 13.008 -3.281 -31.867 1.00 96.25 88 VAL A C 1
ATOM 713 O O . VAL A 1 88 ? 12.358 -2.302 -32.215 1.00 96.25 88 VAL A O 1
ATOM 716 N N . LEU A 1 89 ? 14.045 -3.717 -32.590 1.00 96.06 89 LEU A N 1
ATOM 717 C CA . LEU A 1 89 ? 14.550 -3.021 -33.786 1.00 96.06 89 LEU A CA 1
ATOM 718 C C . LEU A 1 89 ? 13.592 -3.051 -34.990 1.00 96.06 89 LEU A C 1
ATOM 720 O O . LEU A 1 89 ? 13.846 -2.394 -35.995 1.00 96.06 89 LEU A O 1
ATOM 724 N N . THR A 1 90 ? 12.503 -3.814 -34.905 1.00 96.12 90 THR A N 1
ATOM 725 C CA . THR A 1 90 ? 11.427 -3.850 -35.909 1.00 96.12 90 THR A CA 1
ATOM 726 C C . THR A 1 90 ? 10.134 -3.194 -35.412 1.00 96.12 90 THR A C 1
ATOM 728 O O . THR A 1 90 ? 9.085 -3.403 -36.019 1.00 96.12 90 THR A O 1
ATOM 731 N N . ASP A 1 91 ? 10.202 -2.434 -34.309 1.00 93.56 91 ASP A N 1
ATOM 732 C CA . ASP A 1 91 ? 9.080 -1.737 -33.654 1.00 93.56 91 ASP A CA 1
ATOM 733 C C . ASP A 1 91 ? 7.884 -2.649 -33.321 1.00 93.56 91 ASP A C 1
ATOM 735 O O . ASP A 1 91 ? 6.744 -2.201 -33.182 1.00 93.56 91 ASP A O 1
ATOM 739 N N . ARG A 1 92 ? 8.116 -3.959 -33.159 1.00 95.19 92 ARG A N 1
ATOM 740 C CA . ARG A 1 92 ? 7.073 -4.870 -32.662 1.00 95.19 92 ARG A CA 1
ATOM 741 C C . ARG A 1 92 ? 6.891 -4.772 -31.156 1.00 95.19 92 ARG A C 1
ATOM 743 O O . ARG A 1 92 ? 5.803 -5.066 -30.664 1.00 95.19 92 ARG A O 1
ATOM 750 N N . TYR A 1 93 ? 7.955 -4.401 -30.455 1.00 96.44 93 TYR A N 1
ATOM 751 C CA . TYR A 1 93 ? 7.982 -4.134 -29.025 1.00 96.44 93 TYR A CA 1
ATOM 752 C C . TYR A 1 93 ? 8.858 -2.914 -28.758 1.00 96.44 93 TYR A C 1
ATOM 754 O O . TYR A 1 93 ? 9.736 -2.578 -29.549 1.00 96.44 93 TYR A O 1
ATOM 762 N N . THR A 1 94 ? 8.631 -2.287 -27.616 1.00 97.19 94 THR A N 1
ATOM 763 C CA . THR A 1 94 ? 9.456 -1.217 -27.076 1.00 97.19 94 THR A CA 1
ATOM 764 C C . THR A 1 94 ? 10.164 -1.731 -25.829 1.00 97.19 94 THR A C 1
ATOM 766 O O . THR A 1 94 ? 9.567 -2.438 -25.010 1.00 97.19 94 THR A O 1
ATOM 769 N N . LEU A 1 95 ? 11.444 -1.388 -25.693 1.00 97.62 95 LEU A N 1
ATOM 770 C CA . LEU A 1 95 ? 12.217 -1.676 -24.493 1.00 97.62 95 LEU A CA 1
ATOM 771 C C . LEU A 1 95 ? 12.109 -0.491 -23.532 1.00 97.62 95 LEU A C 1
ATOM 773 O O . LEU A 1 95 ? 12.549 0.615 -23.839 1.00 97.62 95 LEU A O 1
ATOM 777 N N . TYR A 1 96 ? 11.529 -0.744 -22.364 1.00 97.81 96 TYR A N 1
ATOM 778 C CA . TYR A 1 96 ? 11.431 0.209 -21.269 1.00 97.81 96 TYR A CA 1
ATOM 779 C C . TYR A 1 96 ? 12.476 -0.130 -20.220 1.00 97.81 96 TYR A C 1
ATOM 781 O O . TYR A 1 96 ? 12.418 -1.185 -19.591 1.00 97.81 96 TYR A O 1
ATOM 789 N N . GLU A 1 97 ? 13.437 0.758 -20.025 1.00 97.12 97 GLU A N 1
ATOM 790 C CA . GLU A 1 97 ? 14.455 0.612 -18.996 1.00 97.12 97 GLU A CA 1
ATOM 791 C C . GLU A 1 97 ? 14.042 1.396 -17.751 1.00 97.12 97 GLU A C 1
ATOM 793 O O . GLU A 1 97 ? 13.869 2.612 -17.802 1.00 97.12 97 GLU A O 1
ATOM 798 N N . VAL A 1 98 ? 13.892 0.698 -16.630 1.00 96.31 98 VAL A N 1
ATOM 799 C CA . VAL A 1 98 ? 13.590 1.284 -15.324 1.00 96.31 98 VAL A CA 1
ATOM 800 C C . VAL A 1 98 ? 14.916 1.646 -14.666 1.00 96.31 98 VAL A C 1
ATOM 802 O O . VAL A 1 98 ? 15.602 0.772 -14.128 1.00 96.31 98 VAL A O 1
ATOM 805 N N . ALA A 1 99 ? 15.295 2.923 -14.738 1.00 95.00 99 ALA A N 1
ATOM 806 C CA . ALA A 1 99 ? 16.566 3.405 -14.218 1.00 95.00 99 ALA A CA 1
ATOM 807 C C . ALA A 1 99 ? 16.451 3.670 -12.704 1.00 95.00 99 ALA A C 1
ATOM 809 O O . ALA A 1 99 ? 15.715 4.578 -12.296 1.00 95.00 99 ALA A O 1
ATOM 810 N N . PRO A 1 100 ? 17.163 2.910 -11.851 1.00 94.62 100 PRO A N 1
ATOM 811 C CA . PRO A 1 100 ? 17.141 3.136 -10.415 1.00 9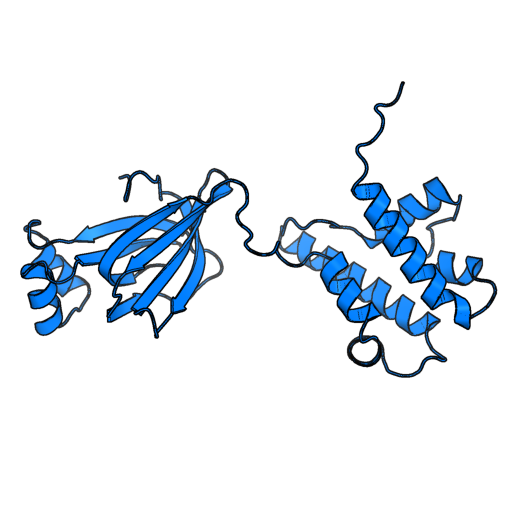4.62 100 PRO A CA 1
ATOM 812 C C . PRO A 1 100 ? 17.950 4.384 -10.056 1.00 94.62 100 PRO A C 1
ATOM 814 O O . PRO A 1 100 ? 19.065 4.577 -10.537 1.00 94.62 100 PRO A O 1
ATOM 817 N N . SER A 1 101 ? 17.422 5.178 -9.132 1.00 91.12 101 SER A N 1
ATOM 818 C CA . SER A 1 101 ? 18.240 6.032 -8.267 1.00 91.12 101 SER A CA 1
ATOM 819 C C . SER A 1 101 ? 18.763 5.202 -7.087 1.00 91.12 101 SER A C 1
ATOM 821 O O . SER A 1 101 ? 19.958 5.204 -6.793 1.00 91.12 101 SER A O 1
ATOM 823 N N . VAL A 1 102 ? 17.882 4.404 -6.463 1.00 89.06 102 VAL A N 1
ATOM 824 C CA . VAL A 1 102 ? 18.215 3.472 -5.373 1.00 89.06 102 VAL A CA 1
ATOM 825 C C . VAL A 1 102 ? 17.349 2.208 -5.464 1.00 89.06 102 VAL A C 1
ATOM 827 O O . VAL A 1 102 ? 16.121 2.294 -5.507 1.00 89.06 102 VAL A O 1
ATOM 830 N N . GLY A 1 103 ? 17.988 1.033 -5.440 1.00 91.19 103 GLY A N 1
ATOM 831 C CA . GLY A 1 103 ? 17.334 -0.274 -5.298 1.00 91.19 103 GLY A CA 1
ATOM 832 C C . GLY A 1 103 ? 16.675 -0.801 -6.577 1.00 91.19 103 GLY A C 1
ATOM 833 O O . GLY A 1 103 ? 17.253 -1.616 -7.299 1.00 91.19 103 GLY A O 1
ATOM 834 N N . PHE A 1 104 ? 15.444 -0.365 -6.851 1.00 91.81 104 PHE A N 1
ATOM 835 C CA . PHE A 1 104 ? 14.580 -0.970 -7.871 1.00 91.81 104 PHE A CA 1
ATOM 836 C C . PHE A 1 104 ? 14.874 -0.467 -9.285 1.00 91.81 104 PHE A C 1
ATOM 838 O O . PHE A 1 104 ? 14.642 0.699 -9.599 1.00 91.81 104 PHE A O 1
ATOM 845 N N . GLY A 1 105 ? 15.322 -1.368 -10.157 1.00 94.31 105 GLY A N 1
ATOM 846 C CA . GLY A 1 105 ? 15.594 -1.080 -11.561 1.00 94.31 105 GLY A CA 1
ATOM 847 C C . GLY A 1 105 ? 15.421 -2.308 -12.445 1.00 94.31 105 GLY A C 1
ATOM 848 O O . GLY A 1 105 ? 14.944 -3.349 -11.989 1.00 94.31 105 GLY A O 1
ATOM 849 N N . GLY A 1 106 ? 15.819 -2.189 -13.708 1.00 96.12 106 GLY A N 1
ATOM 850 C CA . GLY A 1 106 ? 15.793 -3.287 -14.669 1.00 96.12 106 GLY A CA 1
ATOM 851 C C . GLY A 1 106 ? 15.141 -2.884 -15.982 1.00 96.12 106 GLY A C 1
ATOM 852 O O . GLY A 1 106 ? 15.257 -1.739 -16.409 1.00 96.12 106 GLY A O 1
ATOM 853 N N . TRP A 1 107 ? 14.460 -3.817 -16.641 1.00 97.50 107 TRP A N 1
ATOM 854 C CA . TRP A 1 107 ? 13.832 -3.552 -17.932 1.00 97.50 107 TRP A CA 1
ATOM 855 C C . TRP A 1 107 ? 12.564 -4.370 -18.175 1.00 97.50 107 TRP A C 1
ATOM 857 O O . TRP A 1 107 ? 12.362 -5.437 -17.592 1.00 97.50 107 TRP A O 1
ATOM 867 N N . VAL A 1 108 ? 11.720 -3.856 -19.071 1.00 97.44 108 VAL A N 1
ATOM 868 C CA . VAL A 1 108 ? 10.450 -4.442 -19.511 1.00 97.44 108 VAL A CA 1
ATOM 869 C C . VAL A 1 108 ? 10.354 -4.353 -21.035 1.00 97.44 108 VAL A C 1
ATOM 871 O O . VAL A 1 108 ? 10.572 -3.292 -21.615 1.00 97.44 108 VAL A O 1
ATOM 874 N N . LEU A 1 109 ? 9.991 -5.456 -21.686 1.00 97.31 109 LEU A N 1
ATOM 875 C CA . LEU A 1 109 ? 9.596 -5.505 -23.091 1.00 97.31 109 LEU A CA 1
ATOM 876 C C . LEU A 1 109 ? 8.073 -5.540 -23.185 1.00 97.31 109 LEU A C 1
ATOM 878 O O . LEU A 1 109 ? 7.432 -6.484 -22.721 1.00 97.31 109 LEU A O 1
ATOM 882 N N . ALA A 1 110 ? 7.499 -4.507 -23.795 1.00 97.38 110 ALA A N 1
ATOM 883 C CA . ALA A 1 110 ? 6.055 -4.341 -23.938 1.00 97.38 110 ALA A CA 1
ATOM 884 C C . ALA A 1 110 ? 5.719 -3.643 -25.259 1.00 97.38 110 ALA A C 1
ATOM 886 O O . ALA A 1 110 ? 6.581 -3.018 -25.875 1.00 97.38 110 ALA A O 1
ATOM 887 N N . ARG A 1 111 ? 4.475 -3.750 -25.733 1.00 95.31 111 ARG A N 1
ATOM 888 C CA . ARG A 1 111 ? 4.062 -3.063 -26.973 1.00 95.31 111 ARG A CA 1
ATOM 889 C C . ARG A 1 111 ? 3.855 -1.570 -26.774 1.00 95.31 111 ARG A C 1
ATOM 891 O O . ARG A 1 111 ? 4.085 -0.796 -27.696 1.00 95.31 111 ARG A O 1
ATOM 898 N N . GLY A 1 112 ? 3.437 -1.183 -25.579 1.00 94.12 112 GLY A N 1
ATOM 899 C CA . GLY A 1 112 ? 3.241 0.206 -25.208 1.00 94.12 112 GLY A CA 1
ATOM 900 C C . GLY A 1 112 ? 3.190 0.362 -23.699 1.00 94.12 112 GLY A C 1
ATOM 901 O O . GLY A 1 112 ? 2.898 -0.599 -22.982 1.00 94.12 112 GLY A O 1
ATOM 902 N N . ALA A 1 113 ? 3.439 1.579 -23.237 1.00 95.31 113 ALA A N 1
ATOM 903 C CA . ALA A 1 113 ? 3.290 1.971 -21.849 1.00 95.31 113 ALA A CA 1
ATOM 904 C C . ALA A 1 113 ? 2.361 3.180 -21.751 1.00 95.31 113 ALA A C 1
ATOM 906 O O . ALA A 1 113 ? 2.429 4.091 -22.578 1.00 95.31 113 ALA A O 1
ATOM 907 N N . GLU A 1 114 ? 1.530 3.201 -20.719 1.00 94.12 114 GLU A N 1
ATOM 908 C CA . GLU A 1 114 ? 0.659 4.328 -20.404 1.00 94.12 114 GLU A CA 1
ATOM 909 C C . GLU A 1 114 ? 0.829 4.725 -18.940 1.00 94.12 114 GLU A C 1
ATOM 911 O O . GLU A 1 114 ? 0.963 3.873 -18.060 1.00 94.12 114 GLU A O 1
ATOM 916 N N . VAL A 1 115 ? 0.812 6.031 -18.669 1.00 91.94 115 VAL A N 1
ATOM 917 C CA . VAL A 1 115 ? 0.713 6.542 -17.301 1.00 91.94 115 VAL A CA 1
ATOM 918 C C . VAL A 1 115 ? -0.748 6.803 -16.999 1.00 91.94 115 VAL A C 1
ATOM 920 O O . VAL A 1 115 ? -1.377 7.686 -17.582 1.00 91.94 115 VAL A O 1
ATOM 923 N N . ILE A 1 116 ? -1.249 6.099 -15.999 1.00 89.06 116 ILE A N 1
ATOM 924 C CA . ILE A 1 116 ? -2.545 6.350 -15.400 1.00 89.06 116 ILE A CA 1
ATOM 925 C C . ILE A 1 116 ? -2.292 7.136 -14.123 1.00 89.06 116 ILE A C 1
ATOM 927 O O . ILE A 1 116 ? -1.852 6.606 -13.100 1.00 89.06 116 ILE A O 1
ATOM 931 N N . ARG A 1 117 ? -2.563 8.438 -14.190 1.00 83.56 117 ARG A N 1
ATOM 932 C CA . ARG A 1 117 ? -2.696 9.253 -12.986 1.00 83.56 117 ARG A CA 1
ATOM 933 C C . ARG A 1 117 ? -3.980 8.818 -12.307 1.00 83.56 117 ARG A C 1
ATOM 935 O O . ARG A 1 117 ? -5.021 8.731 -12.962 1.00 83.56 117 ARG A O 1
ATOM 942 N N . ALA A 1 118 ? -3.915 8.515 -11.017 1.00 61.75 118 ALA A N 1
ATOM 943 C CA . ALA A 1 118 ? -5.148 8.352 -10.275 1.00 61.75 118 ALA A CA 1
ATOM 944 C C . ALA A 1 118 ? -5.916 9.680 -10.380 1.00 61.75 118 ALA A C 1
ATOM 946 O O . ALA A 1 118 ? -5.393 10.731 -10.008 1.00 61.75 118 ALA A O 1
ATOM 947 N N . ALA A 1 119 ? -7.151 9.649 -10.888 1.00 47.78 119 ALA A N 1
ATOM 948 C CA . ALA A 1 119 ? -8.108 10.683 -10.512 1.00 47.78 119 ALA A CA 1
ATOM 949 C C . ALA A 1 119 ? -8.145 10.733 -8.971 1.00 47.78 119 ALA A C 1
ATOM 951 O O . ALA A 1 119 ? -7.938 9.681 -8.347 1.00 47.78 119 ALA A O 1
ATOM 952 N N . PRO A 1 120 ? -8.382 11.895 -8.333 1.00 45.50 120 PRO A N 1
ATOM 953 C CA . PRO A 1 120 ? -8.707 11.893 -6.915 1.00 45.50 120 PRO A CA 1
ATOM 954 C C . PRO A 1 120 ? -9.915 10.960 -6.747 1.00 45.50 120 PRO A C 1
ATOM 956 O O . PRO A 1 120 ? -10.999 11.242 -7.240 1.00 45.50 120 PRO A O 1
ATOM 959 N N . GLU A 1 121 ? -9.654 9.795 -6.157 1.00 46.75 121 GLU A N 1
ATOM 960 C CA . GLU A 1 121 ? -10.588 8.697 -5.900 1.00 46.75 121 GLU A CA 1
ATOM 961 C C . GLU A 1 121 ? -11.227 7.997 -7.117 1.00 46.75 121 GLU A C 1
ATOM 963 O O . GLU A 1 121 ? -12.394 8.171 -7.449 1.00 46.75 121 GLU A O 1
ATOM 968 N N . THR A 1 122 ? -10.521 6.997 -7.649 1.00 40.53 122 THR A N 1
ATOM 969 C CA . THR A 1 122 ? -11.163 5.696 -7.912 1.00 40.53 122 THR A CA 1
ATOM 970 C C . THR A 1 122 ? -10.399 4.602 -7.174 1.00 40.53 122 THR A C 1
ATOM 972 O O . THR A 1 122 ? -9.462 4.008 -7.701 1.00 40.53 122 THR A O 1
ATOM 975 N N . ALA A 1 123 ? -10.789 4.433 -5.909 1.00 41.25 123 ALA A N 1
ATOM 976 C CA . ALA A 1 123 ? -10.672 3.260 -5.045 1.00 41.25 123 ALA A CA 1
ATOM 977 C C . ALA A 1 123 ? -9.619 2.197 -5.427 1.00 41.25 123 ALA A C 1
ATOM 979 O O . ALA A 1 123 ? -9.943 1.082 -5.834 1.00 41.25 123 ALA A O 1
ATOM 980 N N . PHE A 1 124 ? -8.354 2.478 -5.119 1.00 45.56 124 PHE A N 1
ATOM 981 C CA . PHE A 1 124 ? -7.653 1.481 -4.316 1.00 45.56 124 PHE A CA 1
ATOM 982 C C . PHE A 1 124 ? -8.364 1.483 -2.968 1.00 45.56 124 PHE A C 1
ATOM 984 O O . PHE A 1 124 ? -8.569 2.565 -2.413 1.00 45.56 124 PHE A O 1
ATOM 991 N N . ALA A 1 125 ? -8.802 0.321 -2.475 1.00 48.28 125 ALA A N 1
ATOM 992 C CA . ALA A 1 125 ? -9.284 0.244 -1.100 1.00 48.28 125 ALA A CA 1
ATOM 993 C C . ALA A 1 125 ? -8.257 0.973 -0.214 1.00 48.28 125 ALA A C 1
ATOM 995 O O . ALA A 1 125 ? -7.053 0.759 -0.432 1.00 48.28 125 ALA A O 1
ATOM 996 N N . PRO A 1 126 ? -8.687 1.887 0.679 1.00 55.03 126 PRO A N 1
ATOM 997 C CA . PRO A 1 126 ? -7.758 2.528 1.596 1.00 55.03 126 PRO A CA 1
ATOM 998 C C . PRO A 1 126 ? -6.902 1.432 2.229 1.00 55.03 126 PRO A C 1
ATOM 1000 O O . PRO A 1 126 ? -7.396 0.328 2.481 1.00 55.03 126 PRO A O 1
ATOM 1003 N N . ALA A 1 127 ? -5.600 1.696 2.376 1.00 59.53 127 ALA A N 1
ATOM 1004 C CA . ALA A 1 127 ? -4.743 0.767 3.098 1.00 59.53 127 ALA A CA 1
ATOM 1005 C C . ALA A 1 127 ? -5.447 0.468 4.431 1.00 59.53 127 ALA A C 1
ATOM 1007 O O . ALA A 1 127 ? -5.888 1.433 5.061 1.00 59.53 127 ALA A O 1
ATOM 1008 N N . PRO A 1 128 ? -5.646 -0.818 4.780 1.00 68.88 128 PRO A N 1
ATOM 1009 C CA . PRO A 1 128 ? -6.456 -1.180 5.929 1.00 68.88 128 PRO A CA 1
ATOM 1010 C C . PRO A 1 128 ? -5.955 -0.415 7.146 1.00 68.88 128 PRO A C 1
ATOM 1012 O O . PRO A 1 128 ? -4.757 -0.431 7.424 1.00 68.88 128 PRO A O 1
ATOM 1015 N N . ASP A 1 129 ? -6.866 0.293 7.801 1.00 83.00 129 ASP A N 1
ATOM 1016 C CA . ASP A 1 129 ? -6.544 1.096 8.973 1.00 83.00 129 ASP A CA 1
ATOM 1017 C C . ASP A 1 129 ? -6.720 0.279 10.263 1.00 83.00 129 ASP A C 1
ATOM 1019 O O . ASP A 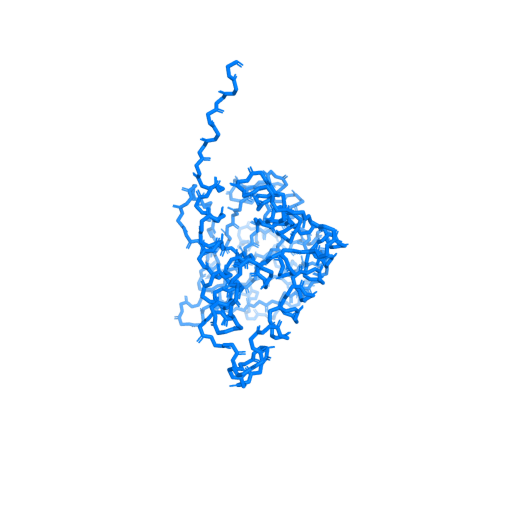1 129 ? -7.130 -0.892 10.264 1.00 83.00 129 ASP A O 1
ATOM 1023 N N . VAL A 1 130 ? -6.431 0.904 11.404 1.00 88.62 130 VAL A N 1
ATOM 1024 C CA . VAL A 1 130 ? -6.604 0.264 12.711 1.00 88.62 130 VAL A CA 1
ATOM 1025 C C . VAL A 1 130 ? -8.046 -0.213 12.948 1.00 88.62 130 VAL A C 1
ATOM 1027 O O . VAL A 1 130 ? -8.251 -1.212 13.642 1.00 88.62 130 VAL A O 1
ATOM 1030 N N . PHE A 1 131 ? -9.057 0.442 12.368 1.00 89.62 131 PHE A N 1
ATOM 1031 C CA . PHE A 1 131 ? -10.455 0.028 12.494 1.00 89.62 131 PHE A CA 1
ATOM 1032 C C . PHE A 1 131 ? -10.757 -1.208 11.650 1.00 89.62 131 PHE A C 1
ATOM 1034 O O . PHE A 1 131 ? -11.469 -2.095 12.124 1.00 89.62 131 PHE A O 1
ATOM 1041 N N . ASP A 1 132 ? -10.181 -1.323 10.455 1.00 88.12 132 ASP A N 1
ATOM 1042 C CA . ASP A 1 132 ? -10.268 -2.541 9.644 1.00 88.12 132 ASP A CA 1
ATOM 1043 C C . ASP A 1 132 ? -9.604 -3.730 10.352 1.00 88.12 132 ASP A C 1
ATOM 1045 O O . ASP A 1 132 ? -10.152 -4.840 10.379 1.00 88.12 132 ASP A O 1
ATOM 1049 N N . PHE A 1 133 ? -8.458 -3.490 10.998 1.00 86.56 133 PHE A N 1
ATOM 1050 C CA . PHE A 1 133 ? -7.797 -4.485 11.841 1.00 86.56 133 PHE A CA 1
ATOM 1051 C C . PHE A 1 133 ? -8.702 -4.917 13.004 1.00 86.56 133 PHE A C 1
ATOM 1053 O O . PHE A 1 133 ? -8.943 -6.113 13.187 1.00 86.56 133 PHE A O 1
ATOM 1060 N N . MET A 1 134 ? -9.273 -3.961 13.743 1.00 91.00 134 MET A N 1
ATOM 1061 C CA . MET A 1 134 ? -10.188 -4.213 14.862 1.00 91.00 134 MET A CA 1
ATOM 1062 C C . MET A 1 134 ? -11.473 -4.951 14.452 1.00 91.00 134 MET A C 1
ATOM 1064 O O . MET A 1 134 ? -11.918 -5.851 15.169 1.00 91.00 134 MET A O 1
ATOM 1068 N N . GLU A 1 135 ? -12.040 -4.657 13.282 1.00 91.44 135 GLU A N 1
ATOM 1069 C CA . GLU A 1 135 ? -13.192 -5.387 12.741 1.00 91.44 135 GLU A CA 1
ATOM 1070 C C . GLU A 1 135 ? -12.883 -6.878 12.520 1.00 91.44 135 GLU A C 1
ATOM 1072 O O . GLU A 1 135 ? -13.752 -7.741 12.693 1.00 91.44 135 GLU A O 1
ATOM 1077 N N . GLY A 1 136 ? -11.625 -7.217 12.222 1.00 89.50 136 GLY A N 1
ATOM 1078 C CA . GLY A 1 136 ? -11.141 -8.596 12.211 1.00 89.50 136 GLY A CA 1
ATOM 1079 C C . GLY A 1 136 ? -11.325 -9.303 13.560 1.00 89.50 136 GLY A C 1
ATOM 1080 O O . GLY A 1 136 ? -11.874 -10.412 13.598 1.00 89.50 136 GLY A O 1
ATOM 1081 N N . PHE A 1 137 ? -10.934 -8.651 14.661 1.00 91.06 137 PHE A N 1
ATOM 1082 C CA . PHE A 1 137 ? -11.099 -9.172 16.027 1.00 91.06 137 PHE A CA 1
ATOM 1083 C C . PHE A 1 137 ? -12.563 -9.288 16.418 1.00 91.06 137 PHE A C 1
ATOM 1085 O O . PHE A 1 137 ? -12.953 -10.281 17.031 1.00 91.06 137 PHE A O 1
ATOM 1092 N N . ARG A 1 138 ? -13.383 -8.301 16.047 1.00 92.44 138 ARG A N 1
ATOM 1093 C CA . ARG A 1 138 ? -14.817 -8.304 16.341 1.00 92.44 138 ARG A CA 1
ATOM 1094 C C . ARG A 1 138 ? -15.522 -9.495 15.697 1.00 92.44 138 ARG A C 1
ATOM 1096 O O . ARG A 1 138 ? -16.302 -10.176 16.359 1.00 92.44 138 ARG A O 1
ATOM 1103 N N . LYS A 1 139 ? -15.217 -9.774 14.424 1.00 90.88 139 LYS A N 1
ATOM 1104 C CA . LYS A 1 139 ? -15.841 -10.857 13.644 1.00 90.88 139 LYS A CA 1
ATOM 1105 C C . LYS A 1 139 ? -15.333 -12.243 14.026 1.00 90.88 139 LYS A C 1
ATOM 1107 O O . LYS A 1 139 ? -16.083 -13.212 13.938 1.00 90.88 139 LYS A O 1
ATOM 1112 N N . ARG A 1 140 ? -14.052 -12.368 14.389 1.00 90.25 140 ARG A N 1
ATOM 1113 C CA . ARG A 1 140 ? -13.396 -13.666 14.626 1.00 90.25 140 ARG A CA 1
ATOM 1114 C C . ARG A 1 140 ? -12.493 -13.636 15.865 1.00 90.25 140 ARG A C 1
ATOM 1116 O O . ARG A 1 140 ? -11.309 -13.946 15.745 1.00 90.25 140 ARG A O 1
ATOM 1123 N N . PRO A 1 141 ? -13.017 -13.326 17.064 1.00 88.81 141 PRO A N 1
ATOM 1124 C CA . PRO A 1 141 ? -12.186 -13.166 18.262 1.00 88.81 141 PRO A CA 1
ATOM 1125 C C . PRO A 1 141 ? -11.380 -14.430 18.592 1.00 88.81 141 PRO A C 1
ATOM 1127 O O . PRO A 1 141 ? -10.206 -14.331 18.941 1.00 88.81 141 PRO A O 1
ATOM 1130 N N . GLY A 1 142 ? -11.967 -15.608 18.339 1.00 86.56 142 GLY A N 1
ATOM 1131 C CA . GLY A 1 142 ? -11.322 -16.921 18.450 1.00 86.56 142 GLY A CA 1
ATOM 1132 C C . GLY A 1 142 ? -9.939 -17.012 17.810 1.00 86.56 142 GLY A C 1
ATOM 1133 O O . GLY A 1 142 ? -9.026 -17.601 18.380 1.00 86.56 142 GLY A O 1
ATOM 1134 N N . MET A 1 143 ? -9.775 -16.386 16.643 1.00 87.38 143 MET A N 1
ATOM 1135 C CA . MET A 1 143 ? -8.553 -16.458 15.843 1.00 87.38 143 MET A CA 1
ATOM 1136 C C . MET A 1 143 ? -7.407 -15.615 16.410 1.00 87.38 143 MET A C 1
ATOM 1138 O O . MET A 1 143 ? -6.249 -15.915 16.137 1.00 87.38 143 MET A O 1
ATOM 1142 N N . PHE A 1 144 ? -7.721 -14.567 17.174 1.00 84.12 144 PHE A N 1
ATOM 1143 C CA . PHE A 1 144 ? -6.737 -13.555 17.560 1.00 84.12 144 PHE A CA 1
ATOM 1144 C C . PHE A 1 144 ? -6.507 -13.463 19.068 1.00 84.12 144 PHE A C 1
ATOM 1146 O O . PHE A 1 144 ? -5.387 -13.219 19.502 1.00 84.12 144 PHE A O 1
ATOM 1153 N N . VAL A 1 145 ? -7.563 -13.640 19.863 1.00 87.31 145 VAL A N 1
ATOM 1154 C CA . VAL A 1 145 ? -7.530 -13.478 21.326 1.00 87.31 145 VAL A CA 1
ATOM 1155 C C . VAL A 1 145 ? -8.034 -14.717 22.074 1.00 87.31 145 VAL A C 1
ATOM 1157 O O . VAL A 1 145 ? -8.002 -14.743 23.298 1.00 87.31 145 VAL A O 1
ATOM 1160 N N . GLY A 1 146 ? -8.435 -15.775 21.361 1.00 88.69 146 GLY A N 1
ATOM 1161 C CA . GLY A 1 146 ? -8.881 -17.047 21.939 1.00 88.69 146 GLY A CA 1
ATOM 1162 C C . GLY A 1 146 ? -10.399 -17.249 21.894 1.00 88.69 146 GLY A C 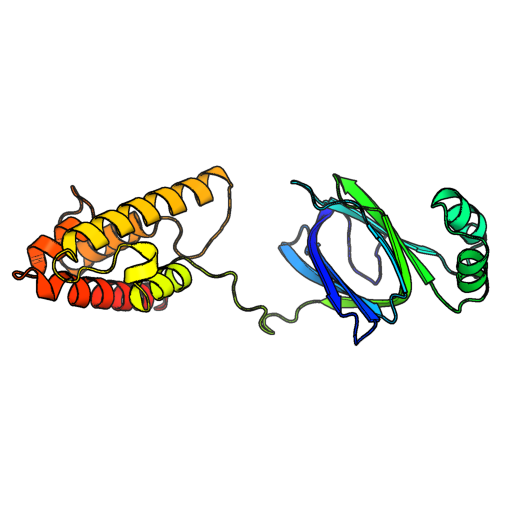1
ATOM 1163 O O . GLY A 1 146 ? -11.166 -16.327 21.626 1.00 88.69 146 GLY A O 1
ATOM 1164 N N . PHE A 1 147 ? -10.833 -18.496 22.108 1.00 89.25 147 PHE A N 1
ATOM 1165 C CA . PHE A 1 147 ? -12.210 -18.951 21.844 1.00 89.25 147 PHE A CA 1
ATOM 1166 C C . PHE A 1 147 ? -13.155 -18.900 23.054 1.00 89.25 147 PHE A C 1
ATOM 1168 O O . PHE A 1 147 ? -14.356 -19.077 22.885 1.00 89.25 147 PHE A O 1
ATOM 1175 N N . ASP A 1 148 ? -12.634 -18.701 24.265 1.00 90.81 148 ASP A N 1
ATOM 1176 C CA . ASP A 1 148 ? -13.425 -18.788 25.496 1.00 90.81 148 ASP A CA 1
ATOM 1177 C C . ASP A 1 148 ? -14.116 -17.457 25.828 1.00 90.81 148 ASP A C 1
ATOM 1179 O O . ASP A 1 148 ? -13.491 -16.503 26.294 1.00 90.81 148 ASP A O 1
ATOM 1183 N N . ASP A 1 149 ? -15.432 -17.408 25.621 1.00 89.00 149 ASP A N 1
ATOM 1184 C CA . ASP A 1 149 ? -16.265 -16.244 25.927 1.00 89.00 149 ASP A CA 1
ATOM 1185 C C . ASP A 1 149 ? -16.281 -15.875 27.416 1.00 89.00 149 ASP A C 1
ATOM 1187 O O . ASP A 1 149 ? -16.583 -14.734 27.762 1.00 89.00 149 ASP A O 1
ATOM 1191 N N . SER A 1 150 ? -15.920 -16.780 28.327 1.00 89.69 150 SER A N 1
ATOM 1192 C CA . SER A 1 150 ? -15.812 -16.433 29.748 1.00 89.69 150 SER A CA 1
ATOM 1193 C C . SER A 1 150 ? -14.622 -15.506 30.049 1.00 89.69 150 SER A C 1
ATOM 1195 O O . SER A 1 150 ? -14.597 -14.861 31.100 1.00 89.69 150 SER A O 1
ATOM 1197 N N . GLN A 1 151 ? -13.686 -15.367 29.100 1.00 91.69 151 GLN A N 1
ATOM 1198 C CA . GLN A 1 151 ? -12.440 -14.604 29.223 1.00 91.69 151 GLN A CA 1
ATOM 1199 C C . GLN A 1 151 ? -12.462 -13.267 28.465 1.00 91.69 151 GLN A C 1
ATOM 1201 O O . GLN A 1 151 ? -11.410 -12.725 28.126 1.00 91.69 151 GLN A O 1
ATOM 1206 N N . ARG A 1 152 ? -13.640 -12.690 28.169 1.00 91.81 152 ARG A N 1
ATOM 1207 C CA . ARG A 1 152 ? -13.727 -11.433 27.386 1.00 91.81 152 ARG A CA 1
ATOM 1208 C C . ARG A 1 152 ? -12.900 -10.280 27.956 1.00 91.81 152 ARG A C 1
ATOM 1210 O O . ARG A 1 152 ? -12.401 -9.462 27.190 1.00 91.81 152 ARG A O 1
ATOM 1217 N N . VAL A 1 153 ? -12.733 -10.209 29.276 1.00 93.12 153 VAL A N 1
ATOM 1218 C CA . VAL A 1 153 ? -11.920 -9.162 29.912 1.00 93.12 153 VAL A CA 1
ATOM 1219 C C . VAL A 1 153 ? -10.441 -9.339 29.569 1.00 93.12 153 VAL A C 1
ATOM 1221 O O . VAL A 1 153 ? -9.780 -8.387 29.158 1.00 93.12 153 VAL A O 1
ATOM 1224 N N . GLU A 1 154 ? -9.923 -10.553 29.709 1.00 93.12 154 GLU A N 1
ATOM 1225 C CA . GLU A 1 154 ? -8.544 -10.913 29.389 1.00 93.12 154 GLU A CA 1
ATOM 1226 C C . GLU A 1 154 ? -8.269 -10.765 27.888 1.00 93.12 154 GLU A C 1
ATOM 1228 O O . GLU A 1 154 ? -7.238 -10.216 27.503 1.00 93.12 154 GLU A O 1
ATOM 1233 N N . GLN A 1 155 ? -9.227 -11.156 27.046 1.00 93.75 155 GLN A N 1
ATOM 1234 C CA . GLN A 1 155 ? -9.163 -10.971 25.596 1.00 93.75 155 GLN A CA 1
ATOM 1235 C C . GLN A 1 155 ? -9.043 -9.497 25.200 1.00 93.75 155 GLN A C 1
ATOM 1237 O O . GLN A 1 155 ? -8.209 -9.155 24.364 1.00 93.75 155 GLN A O 1
ATOM 1242 N N . LEU A 1 156 ? -9.837 -8.611 25.812 1.00 94.81 156 LEU A N 1
ATOM 1243 C CA . LEU A 1 156 ? -9.759 -7.174 25.540 1.00 94.81 156 LEU A CA 1
ATOM 1244 C C . LEU A 1 156 ? -8.445 -6.562 26.025 1.00 94.81 156 LEU A C 1
ATOM 1246 O O . LEU A 1 156 ? -7.876 -5.735 25.322 1.00 94.81 156 LEU A O 1
ATOM 1250 N N . ARG A 1 157 ? -7.919 -6.998 27.176 1.00 93.88 157 ARG A N 1
ATOM 1251 C CA . ARG A 1 157 ? -6.579 -6.584 27.631 1.00 93.88 157 ARG A CA 1
ATOM 1252 C C . ARG A 1 157 ? -5.490 -7.028 26.654 1.00 93.88 157 ARG A C 1
ATOM 1254 O O . ARG A 1 157 ? -4.570 -6.267 26.370 1.00 93.88 157 ARG A O 1
ATOM 1261 N N . GLY A 1 158 ? -5.605 -8.244 26.117 1.00 93.38 158 GLY A N 1
ATOM 1262 C CA . GLY A 1 158 ? -4.719 -8.737 25.062 1.00 93.38 158 GLY A CA 1
ATOM 1263 C C . GLY A 1 158 ? -4.801 -7.884 23.794 1.00 93.38 158 GLY A C 1
ATOM 1264 O O . GLY A 1 158 ? -3.771 -7.498 23.248 1.00 93.38 158 GLY A O 1
ATOM 1265 N N . LEU A 1 159 ? -6.015 -7.530 23.365 1.00 93.94 159 LEU A N 1
ATOM 1266 C CA . LEU A 1 159 ? -6.241 -6.638 22.226 1.00 93.94 159 LEU A CA 1
ATOM 1267 C C . LEU A 1 159 ? -5.642 -5.240 22.454 1.00 93.94 159 LEU A C 1
ATOM 1269 O O . LEU A 1 159 ? -4.941 -4.733 21.587 1.00 93.94 159 LEU A O 1
ATOM 1273 N N . GLU A 1 160 ? -5.860 -4.628 23.616 1.00 94.50 160 GLU A N 1
ATOM 1274 C CA . GLU A 1 160 ? -5.283 -3.324 23.973 1.00 94.50 160 GLU A CA 1
ATOM 1275 C C . GLU A 1 160 ? -3.749 -3.338 23.908 1.00 94.50 160 GLU A C 1
ATOM 1277 O O . GLU A 1 160 ? -3.140 -2.436 23.328 1.00 94.50 160 GLU A O 1
ATOM 1282 N N . LEU A 1 161 ? -3.115 -4.399 24.420 1.00 93.12 161 LEU A N 1
ATOM 1283 C CA . LEU A 1 161 ? -1.666 -4.577 24.328 1.00 93.12 161 LEU A CA 1
ATOM 1284 C C . LEU A 1 161 ? -1.189 -4.719 22.873 1.00 93.12 161 LEU A C 1
ATOM 1286 O O . LEU A 1 161 ? -0.179 -4.119 22.494 1.00 93.12 161 LEU A O 1
ATOM 1290 N N . LEU A 1 162 ? -1.918 -5.472 22.044 1.00 92.31 162 LEU A N 1
ATOM 1291 C CA . LEU A 1 162 ? -1.626 -5.597 20.613 1.00 92.31 162 LEU A CA 1
ATOM 1292 C C . LEU A 1 162 ? -1.724 -4.243 19.898 1.00 92.31 162 LEU A C 1
ATOM 1294 O O . LEU A 1 162 ? -0.837 -3.909 19.116 1.00 92.31 162 LEU A O 1
ATOM 1298 N N . LEU A 1 163 ? -2.746 -3.438 20.200 1.00 92.25 163 LEU A N 1
ATOM 1299 C CA . LEU A 1 163 ? -2.936 -2.104 19.615 1.00 92.25 163 LEU A CA 1
ATOM 1300 C C . LEU A 1 163 ? -1.838 -1.115 20.041 1.00 92.25 163 LEU A C 1
ATOM 1302 O O . LEU A 1 163 ? -1.397 -0.289 19.235 1.00 92.25 163 LEU A O 1
ATOM 1306 N N . HIS A 1 164 ? -1.335 -1.227 21.274 1.00 90.94 164 HIS A N 1
ATOM 1307 C CA . HIS A 1 164 ? -0.144 -0.495 21.713 1.00 90.94 164 HIS A CA 1
ATOM 1308 C C . HIS A 1 164 ? 1.111 -0.897 20.929 1.00 90.94 164 HIS A C 1
ATOM 1310 O O . HIS A 1 164 ? 1.857 -0.026 20.469 1.00 90.94 164 HIS A O 1
ATOM 1316 N N . GLY A 1 165 ? 1.346 -2.203 20.762 1.00 91.12 165 GLY A N 1
ATOM 1317 C CA . GLY A 1 165 ? 2.462 -2.719 19.967 1.00 91.12 165 GLY A CA 1
ATOM 1318 C C . GLY A 1 165 ? 2.387 -2.262 18.508 1.00 91.12 165 GLY A C 1
ATOM 1319 O O . GLY A 1 165 ? 3.374 -1.768 17.968 1.00 91.12 165 GLY A O 1
ATOM 1320 N N . TYR A 1 166 ? 1.195 -2.330 17.913 1.00 88.94 166 TYR A N 1
ATOM 1321 C CA . TYR A 1 166 ? 0.910 -1.858 16.560 1.00 88.94 166 TYR A CA 1
ATOM 1322 C C . TYR A 1 166 ? 1.236 -0.370 16.386 1.00 88.94 166 TYR A C 1
ATOM 1324 O O . TYR A 1 166 ? 2.053 -0.005 15.543 1.00 88.94 166 TYR A O 1
ATOM 1332 N N . SER A 1 167 ? 0.699 0.486 17.262 1.00 88.25 167 SER A N 1
ATOM 1333 C CA . SER A 1 167 ? 0.970 1.932 17.240 1.00 88.25 167 SER A CA 1
ATOM 1334 C C . SER A 1 167 ? 2.464 2.246 17.391 1.00 88.25 167 SER A C 1
ATOM 1336 O O . SER A 1 167 ? 2.984 3.179 16.776 1.00 88.25 167 SER A O 1
ATOM 1338 N N . SER A 1 168 ? 3.173 1.458 18.204 1.00 87.06 168 SER A N 1
ATOM 1339 C CA . SER A 1 168 ? 4.614 1.617 18.424 1.00 87.06 168 SER A CA 1
ATOM 1340 C C . SER A 1 168 ? 5.423 1.228 17.184 1.00 87.06 168 SER A C 1
ATOM 1342 O O . SER A 1 168 ? 6.373 1.929 16.835 1.00 87.06 168 SER A O 1
ATOM 1344 N N . ALA A 1 169 ? 5.029 0.156 16.490 1.00 87.31 169 ALA A N 1
ATOM 1345 C CA . ALA A 1 169 ? 5.646 -0.266 15.236 1.00 87.31 169 ALA A CA 1
ATOM 1346 C C . ALA A 1 169 ? 5.445 0.783 14.132 1.00 87.31 169 ALA A C 1
ATOM 1348 O O . ALA A 1 169 ? 6.421 1.199 13.508 1.00 87.31 169 ALA A O 1
ATOM 1349 N N . LEU A 1 170 ? 4.217 1.285 13.952 1.00 85.00 170 LEU A N 1
ATOM 1350 C CA . LEU A 1 170 ? 3.931 2.357 12.991 1.00 85.00 170 LEU A CA 1
ATOM 1351 C C . LEU A 1 170 ? 4.807 3.590 13.247 1.00 85.00 170 LEU A C 1
ATOM 1353 O O . LEU A 1 170 ? 5.414 4.126 12.321 1.00 85.00 170 LEU A O 1
ATOM 1357 N N . ARG A 1 171 ? 4.946 3.990 14.520 1.00 82.44 171 ARG A N 1
ATOM 1358 C CA . ARG A 1 171 ? 5.804 5.113 14.926 1.00 82.44 171 ARG A CA 1
ATOM 1359 C C . ARG A 1 171 ? 7.272 4.869 14.594 1.00 82.44 171 ARG A C 1
ATOM 1361 O O . ARG A 1 171 ? 7.915 5.748 14.033 1.00 82.44 171 ARG A O 1
ATOM 1368 N N . ALA A 1 172 ? 7.800 3.698 14.943 1.00 85.94 172 ALA A N 1
ATOM 1369 C CA . ALA A 1 172 ? 9.202 3.355 14.709 1.00 85.94 172 ALA A CA 1
ATOM 1370 C C . ALA A 1 172 ? 9.559 3.325 13.213 1.00 85.94 172 ALA A C 1
ATOM 1372 O O . ALA A 1 172 ? 10.699 3.606 12.850 1.00 85.94 172 ALA A O 1
ATOM 1373 N N . HIS A 1 173 ? 8.585 3.011 12.356 1.00 81.69 173 HIS A N 1
ATOM 1374 C CA . HIS A 1 173 ? 8.757 2.935 10.906 1.00 81.69 173 HIS A CA 1
ATOM 1375 C C . HIS A 1 173 ? 8.271 4.176 10.143 1.00 81.69 173 HIS A C 1
ATOM 1377 O O . HIS A 1 173 ? 8.398 4.209 8.922 1.00 81.69 173 HIS A O 1
ATOM 1383 N N . GLY A 1 174 ? 7.746 5.196 10.832 1.00 81.06 174 GLY A N 1
ATOM 1384 C CA . GLY A 1 174 ? 7.261 6.427 10.203 1.00 81.06 174 GLY A CA 1
ATOM 1385 C C . GLY A 1 174 ? 6.093 6.207 9.239 1.00 81.06 174 GLY A C 1
ATOM 1386 O O . GLY A 1 174 ? 5.980 6.940 8.262 1.00 81.06 174 GLY A O 1
ATOM 1387 N N . VAL A 1 175 ? 5.254 5.193 9.481 1.00 78.62 175 VAL A N 1
ATOM 1388 C CA . VAL A 1 175 ? 4.098 4.876 8.629 1.00 78.62 175 VAL A CA 1
ATOM 1389 C C . VAL A 1 175 ? 2.916 5.760 9.042 1.00 78.62 175 VAL A C 1
ATOM 1391 O O . VAL A 1 175 ? 2.432 5.624 10.170 1.00 78.62 175 VAL A O 1
ATOM 1394 N N . PRO A 1 176 ? 2.442 6.672 8.171 1.00 73.75 176 PRO A N 1
ATOM 1395 C CA . PRO A 1 176 ? 1.277 7.492 8.462 1.00 73.75 176 PRO A CA 1
ATOM 1396 C C . PRO A 1 176 ? 0.001 6.679 8.209 1.00 73.75 176 PRO A C 1
ATOM 1398 O O . PRO A 1 176 ? -0.336 6.381 7.065 1.00 73.75 176 PRO A O 1
ATOM 1401 N N . GLU A 1 177 ? -0.715 6.327 9.276 1.00 76.81 177 GLU A N 1
ATOM 1402 C CA . GLU A 1 177 ? -1.982 5.590 9.213 1.00 76.81 177 GLU A CA 1
ATOM 1403 C C . GLU A 1 177 ? -3.073 6.308 10.013 1.00 76.81 177 GLU A C 1
ATOM 1405 O O . GLU A 1 177 ? -2.809 6.900 11.065 1.00 76.81 177 GLU A O 1
ATOM 1410 N N . ALA A 1 178 ? -4.310 6.254 9.516 1.00 72.00 178 ALA A N 1
ATOM 1411 C CA . ALA A 1 178 ? -5.469 6.755 10.242 1.00 72.00 178 ALA A CA 1
ATOM 1412 C C . ALA A 1 178 ? -5.681 5.948 11.536 1.00 72.00 178 ALA A C 1
ATOM 1414 O O . ALA A 1 178 ? -5.642 4.720 11.535 1.00 72.00 178 ALA A O 1
ATOM 1415 N N . GLY A 1 179 ? -5.894 6.644 12.656 1.00 68.81 179 GLY A N 1
ATOM 1416 C CA . GLY A 1 179 ? -5.986 6.009 13.976 1.00 68.81 179 GLY A CA 1
ATOM 1417 C C . GLY A 1 179 ? -4.631 5.657 14.603 1.00 68.81 179 GLY A C 1
ATOM 1418 O O . GLY A 1 179 ? -4.565 4.863 15.545 1.00 68.81 179 GLY A O 1
ATOM 1419 N N . PHE A 1 180 ? -3.539 6.259 14.119 1.00 75.31 180 PHE A N 1
ATOM 1420 C CA . PHE A 1 180 ? -2.261 6.270 14.824 1.00 75.31 180 PHE A CA 1
ATOM 1421 C C . PHE A 1 180 ? -2.439 6.720 16.278 1.00 75.31 180 PHE A C 1
ATOM 1423 O O . PHE A 1 180 ? -2.935 7.809 16.532 1.00 75.31 180 PHE A O 1
ATOM 1430 N N . GLY A 1 181 ? -1.990 5.905 17.237 1.00 84.06 181 GLY A N 1
ATOM 1431 C CA . GLY A 1 181 ? -2.161 6.236 18.653 1.00 84.06 181 GLY A CA 1
ATOM 1432 C C . GLY A 1 181 ? -3.557 5.937 19.198 1.00 84.06 181 GLY A C 1
ATOM 1433 O O . GLY A 1 181 ? -3.856 6.384 20.303 1.00 84.06 181 GLY A O 1
ATOM 1434 N N . PHE A 1 182 ? -4.352 5.123 18.486 1.00 90.62 182 PHE A N 1
ATOM 1435 C CA . PHE A 1 182 ? -5.715 4.713 18.840 1.00 90.62 182 PHE A CA 1
ATOM 1436 C C . PHE A 1 182 ? -5.954 4.561 20.343 1.00 90.62 182 PHE A C 1
ATOM 1438 O O . PHE A 1 182 ? -6.909 5.120 20.862 1.00 90.62 182 PHE A O 1
ATOM 1445 N N . VAL A 1 183 ? -5.099 3.822 21.062 1.00 91.88 183 VAL A N 1
ATOM 1446 C CA . VAL A 1 183 ? -5.330 3.545 22.489 1.00 91.88 183 VAL A CA 1
ATOM 1447 C C . VAL A 1 183 ? -5.361 4.830 23.322 1.00 91.88 183 VAL A C 1
ATOM 1449 O O . VAL A 1 183 ? -6.200 4.959 24.209 1.00 91.88 183 VAL A O 1
ATOM 1452 N N . MET A 1 184 ? -4.482 5.789 23.019 1.00 90.06 184 MET A N 1
ATOM 1453 C CA . MET A 1 184 ? -4.441 7.079 23.708 1.00 90.06 184 MET A CA 1
ATOM 1454 C C . MET A 1 184 ? -5.609 7.968 23.294 1.00 90.06 184 MET A C 1
ATOM 1456 O O . MET A 1 184 ? -6.276 8.525 24.161 1.00 90.06 184 MET A O 1
ATOM 1460 N N . ASP A 1 185 ? -5.892 8.061 21.997 1.00 91.56 185 ASP A N 1
ATOM 1461 C CA . ASP A 1 185 ? -6.977 8.909 21.494 1.00 91.56 185 ASP A CA 1
ATOM 1462 C C . ASP A 1 185 ? -8.340 8.408 21.976 1.00 91.56 185 ASP A C 1
ATOM 1464 O O . ASP A 1 185 ? -9.184 9.187 22.412 1.00 91.56 185 ASP A O 1
ATOM 1468 N N . PHE A 1 186 ? -8.527 7.090 21.997 1.00 93.75 186 PHE A N 1
ATOM 1469 C CA . PHE A 1 186 ? -9.724 6.462 22.530 1.00 93.75 186 PHE A CA 1
ATOM 1470 C C . PHE A 1 186 ? -9.842 6.659 24.045 1.00 93.75 186 PHE A C 1
ATOM 1472 O O . PHE A 1 186 ? -10.931 6.926 24.550 1.00 93.75 186 PHE A O 1
ATOM 1479 N N . ALA A 1 187 ? -8.733 6.588 24.790 1.00 93.44 187 ALA A N 1
ATOM 1480 C CA . ALA A 1 187 ? -8.738 6.897 26.217 1.00 93.44 187 ALA A CA 1
ATOM 1481 C C . ALA A 1 187 ? -9.144 8.354 26.488 1.00 93.44 187 ALA A C 1
ATOM 1483 O O . ALA A 1 187 ? -9.973 8.599 27.366 1.00 93.44 187 ALA A O 1
ATOM 1484 N N . ASN A 1 188 ? -8.603 9.297 25.711 1.00 91.56 188 ASN A N 1
ATOM 1485 C CA . ASN A 1 188 ? -8.952 10.715 25.791 1.00 91.56 188 ASN A CA 1
ATOM 1486 C C . ASN A 1 188 ? -10.430 10.927 25.457 1.00 91.56 188 ASN A C 1
ATOM 1488 O O . ASN A 1 188 ? -11.143 11.563 26.226 1.00 91.56 188 ASN A O 1
ATOM 1492 N N . TYR A 1 189 ? -10.926 10.297 24.391 1.00 93.62 189 TYR A N 1
ATOM 1493 C CA . TYR A 1 189 ? -12.341 10.326 24.028 1.00 93.62 189 TYR A CA 1
ATOM 1494 C C . TYR A 1 189 ? -13.249 9.838 25.168 1.00 93.62 189 TYR A C 1
ATOM 1496 O O . TYR A 1 189 ? -14.260 10.470 25.483 1.00 93.62 189 TYR A O 1
ATOM 1504 N N . LEU A 1 190 ? -12.905 8.726 25.828 1.00 94.75 190 LEU A N 1
ATOM 1505 C CA . LEU A 1 190 ? -13.678 8.218 26.968 1.00 94.75 190 LEU A CA 1
ATOM 1506 C C . LEU A 1 190 ? -13.607 9.161 28.174 1.00 94.75 190 LEU A C 1
ATOM 1508 O O . LEU A 1 190 ? -14.605 9.342 28.877 1.00 94.75 190 LEU A O 1
ATOM 1512 N N . GLN A 1 191 ? -12.455 9.785 28.410 1.00 91.69 191 GLN A N 1
ATOM 1513 C CA . GLN A 1 191 ? -12.309 10.791 29.453 1.00 91.69 191 GLN A CA 1
ATOM 1514 C C . GLN A 1 191 ? -13.176 12.023 29.173 1.00 91.69 191 GLN A C 1
ATOM 1516 O O . GLN A 1 191 ? -13.898 12.465 30.062 1.00 91.69 191 GLN A O 1
ATOM 1521 N N . GLU A 1 192 ? -13.154 12.546 27.953 1.00 92.56 192 GLU A N 1
ATOM 1522 C CA . GLU A 1 192 ? -13.906 13.739 27.557 1.00 92.56 192 GLU A CA 1
ATOM 1523 C C . GLU A 1 192 ? -15.415 13.494 27.562 1.00 92.56 192 GLU A C 1
ATOM 1525 O O . GLU A 1 192 ? -16.182 14.288 28.103 1.00 92.56 192 GLU A O 1
ATOM 1530 N N . THR A 1 193 ? -15.858 12.371 27.000 1.00 94.38 193 THR A N 1
ATOM 1531 C CA . THR A 1 193 ? -17.291 12.109 26.822 1.00 94.38 193 THR A CA 1
ATOM 1532 C C . THR A 1 193 ? -17.954 11.480 28.041 1.00 94.38 193 THR A C 1
ATOM 1534 O O . THR A 1 193 ? -19.162 11.635 28.221 1.00 94.38 193 THR A O 1
ATOM 1537 N N . ARG A 1 194 ? -17.204 10.742 28.873 1.00 93.88 194 ARG A N 1
ATOM 1538 C CA . ARG A 1 194 ? -17.748 10.002 30.029 1.00 93.88 194 ARG A CA 1
ATOM 1539 C C . ARG A 1 194 ? -17.147 10.403 31.374 1.00 93.88 194 ARG A C 1
ATOM 1541 O O . ARG A 1 194 ? -17.626 9.925 32.402 1.00 93.88 194 ARG A O 1
ATOM 1548 N N . GLY A 1 195 ? -16.104 11.232 31.399 1.00 92.56 195 GLY A N 1
ATOM 1549 C CA . GLY A 1 195 ? -15.381 11.572 32.628 1.00 92.56 195 GLY A CA 1
ATOM 1550 C C . GLY A 1 195 ? -14.580 10.401 33.207 1.00 92.56 195 GLY A C 1
ATOM 1551 O O . GLY A 1 195 ? -14.276 10.392 34.402 1.00 92.56 195 GLY A O 1
ATOM 1552 N N . TRP A 1 196 ? -14.286 9.368 32.411 1.00 93.12 196 TRP A N 1
ATOM 1553 C CA . TRP A 1 196 ? -13.578 8.182 32.891 1.00 93.12 196 TRP A CA 1
ATOM 1554 C C . TRP A 1 196 ? -12.065 8.417 32.947 1.00 93.12 196 TRP A C 1
ATOM 1556 O O . TRP A 1 196 ? -11.468 9.000 32.052 1.00 93.12 196 TRP A O 1
ATOM 1566 N N . SER A 1 197 ? -11.428 7.965 34.027 1.00 82.06 197 SER A N 1
ATOM 1567 C CA . SER A 1 197 ? -9.992 8.166 34.248 1.00 82.06 197 SER A CA 1
ATOM 1568 C C . SER A 1 197 ? -9.141 7.165 33.458 1.00 82.06 197 SER A C 1
ATOM 1570 O O . SER A 1 197 ? -9.361 5.957 33.556 1.00 82.06 197 SER A O 1
ATOM 1572 N N . ALA A 1 198 ? -8.131 7.667 32.737 1.00 73.81 198 ALA A N 1
ATOM 1573 C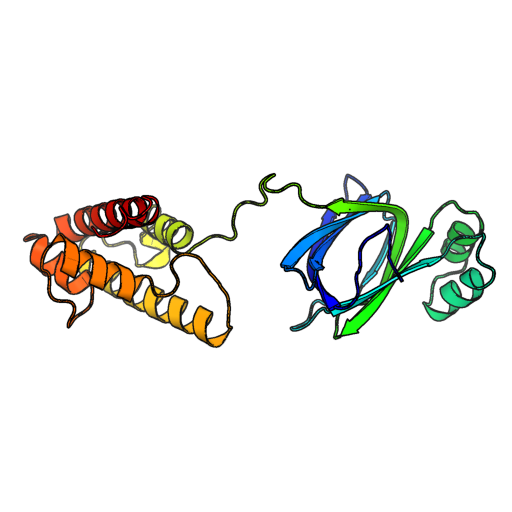 CA . ALA A 1 198 ? -7.280 6.893 31.826 1.00 73.81 198 ALA A CA 1
ATOM 1574 C C . ALA A 1 198 ? -6.039 6.235 32.419 1.00 73.81 198 ALA A C 1
ATOM 1576 O O . ALA A 1 198 ? -5.271 5.621 31.682 1.00 73.81 198 ALA A O 1
ATOM 1577 N N . CYS A 1 199 ? -5.852 6.283 33.739 1.00 79.81 199 CYS A N 1
ATOM 1578 C CA . CYS A 1 199 ? -4.610 5.831 34.371 1.00 79.81 199 CYS A CA 1
ATOM 1579 C C . CYS A 1 199 ? -4.242 4.365 34.074 1.00 79.81 199 CYS A C 1
ATOM 1581 O O . CYS A 1 199 ? -3.068 4.015 34.132 1.00 79.81 199 CYS A O 1
ATOM 1583 N N . CYS A 1 200 ? -5.229 3.514 33.770 1.00 84.81 200 CYS A N 1
ATOM 1584 C CA . CYS A 1 200 ? -5.038 2.082 33.520 1.00 84.81 200 CYS A CA 1
ATOM 1585 C C . CYS A 1 200 ? -5.429 1.645 32.095 1.00 84.81 200 CYS A C 1
ATOM 1587 O O . CYS A 1 200 ? -5.629 0.452 31.879 1.00 84.81 200 CYS A O 1
ATOM 1589 N N . GLY A 1 201 ? -5.579 2.588 31.159 1.00 90.00 201 GLY A N 1
ATOM 1590 C CA . GLY A 1 201 ? -6.009 2.310 29.785 1.00 90.00 201 GLY A CA 1
ATOM 1591 C C . GLY A 1 201 ? -7.533 2.176 29.605 1.00 90.00 201 GLY A C 1
ATOM 1592 O O . GLY A 1 201 ? -8.272 1.986 30.583 1.00 90.00 201 GLY A O 1
ATOM 1593 N N . PRO A 1 202 ? -8.038 2.317 28.363 1.00 93.69 202 PRO A N 1
ATOM 1594 C CA . PRO A 1 202 ? -9.466 2.291 28.049 1.00 93.69 202 PRO A CA 1
ATOM 1595 C C . PRO A 1 202 ? -10.163 0.981 28.441 1.00 93.69 202 PRO A C 1
ATOM 1597 O O . PRO A 1 202 ? -11.301 1.024 28.913 1.00 93.69 202 PRO A O 1
ATOM 1600 N N . VAL A 1 203 ? -9.514 -0.187 28.331 1.00 94.69 203 VAL A N 1
ATOM 1601 C CA . VAL A 1 203 ? -10.179 -1.458 28.688 1.00 94.69 203 VAL A CA 1
ATOM 1602 C C . VAL A 1 203 ? -10.476 -1.519 30.181 1.00 94.69 203 VAL A C 1
ATOM 1604 O O . VAL A 1 203 ? -11.568 -1.932 30.577 1.00 94.69 203 VAL A O 1
ATOM 1607 N N . ALA A 1 204 ? -9.551 -1.068 31.030 1.00 92.88 204 ALA A N 1
ATOM 1608 C CA . ALA A 1 204 ? -9.779 -1.023 32.470 1.00 92.88 204 ALA A CA 1
ATOM 1609 C C . ALA A 1 204 ? -10.969 -0.119 32.836 1.00 92.88 204 ALA A C 1
ATOM 1611 O O . ALA A 1 204 ? -11.753 -0.472 33.724 1.00 92.88 204 ALA A O 1
ATOM 1612 N N . MET A 1 205 ? -11.150 1.004 32.128 1.00 92.69 205 MET A N 1
ATOM 1613 C CA . MET A 1 205 ? -12.322 1.866 32.308 1.00 92.69 205 MET A CA 1
ATOM 1614 C C . MET A 1 205 ? -13.618 1.139 31.949 1.00 92.69 205 MET A C 1
ATOM 1616 O O . MET A 1 205 ? -14.576 1.156 32.721 1.00 92.69 205 MET A O 1
ATOM 1620 N N . ILE A 1 206 ? -13.638 0.475 30.793 1.00 94.44 206 ILE A N 1
ATOM 1621 C CA . ILE A 1 206 ? -14.824 -0.198 30.256 1.00 94.44 206 ILE A CA 1
ATOM 1622 C C . ILE A 1 206 ? -15.230 -1.367 31.151 1.00 94.44 206 ILE A C 1
ATOM 1624 O O . ILE A 1 206 ? -16.410 -1.535 31.449 1.00 94.44 206 ILE A O 1
ATOM 1628 N N . VAL A 1 207 ? -14.260 -2.131 31.659 1.00 93.81 207 VAL A N 1
ATOM 1629 C CA . VAL A 1 207 ? -14.503 -3.204 32.634 1.00 93.81 207 VAL A CA 1
ATOM 1630 C C . VAL A 1 207 ? -15.164 -2.659 33.897 1.00 93.81 207 VAL A C 1
ATOM 1632 O O . VAL A 1 207 ? -16.116 -3.255 34.400 1.00 93.81 207 VAL A O 1
ATOM 1635 N N . LYS A 1 208 ? -14.689 -1.514 34.400 1.00 91.88 208 LYS A N 1
ATOM 1636 C CA . LYS A 1 208 ? -15.280 -0.853 35.568 1.00 91.88 208 LYS A CA 1
ATOM 1637 C C . LYS A 1 208 ? -16.699 -0.349 35.277 1.00 91.88 208 LYS A C 1
ATOM 1639 O O . LYS A 1 208 ? -17.561 -0.455 36.144 1.00 91.88 208 LYS A O 1
ATOM 1644 N N . ALA A 1 209 ? -16.941 0.176 34.077 1.00 91.94 209 ALA A N 1
ATOM 1645 C CA . ALA A 1 209 ? -18.222 0.754 33.678 1.00 91.94 209 ALA A CA 1
ATOM 1646 C C . ALA A 1 209 ? -19.304 -0.287 33.343 1.00 91.94 209 ALA A C 1
ATOM 1648 O O . ALA A 1 209 ? -20.476 -0.052 33.621 1.00 91.94 209 ALA A O 1
ATOM 1649 N N . ALA A 1 210 ? -18.934 -1.437 32.773 1.00 91.19 210 ALA A N 1
ATOM 1650 C CA . ALA A 1 210 ? -19.886 -2.453 32.324 1.00 91.19 210 ALA A CA 1
ATOM 1651 C C . ALA A 1 210 ? -20.689 -3.091 33.470 1.00 91.19 210 ALA A C 1
ATOM 1653 O O . ALA A 1 210 ? -21.760 -3.645 33.235 1.00 91.19 210 ALA A O 1
ATOM 1654 N N . GLY A 1 211 ? -20.176 -3.064 34.707 1.00 82.50 211 GLY A N 1
ATOM 1655 C CA . GLY A 1 211 ? -20.823 -3.625 35.902 1.00 82.50 211 GLY A CA 1
ATOM 1656 C C . GLY A 1 211 ? -20.920 -5.160 35.932 1.00 82.50 211 GLY A C 1
ATOM 1657 O O . GLY A 1 211 ? -20.858 -5.757 37.006 1.00 82.50 211 GLY A O 1
ATOM 1658 N N . ARG A 1 212 ? -21.015 -5.822 34.772 1.00 83.38 212 ARG A N 1
ATOM 1659 C CA . ARG A 1 212 ? -21.008 -7.279 34.589 1.00 83.38 212 ARG A CA 1
ATOM 1660 C C . ARG A 1 212 ? -19.979 -7.678 33.541 1.00 83.38 212 ARG A C 1
ATOM 1662 O O . ARG A 1 212 ? -19.843 -7.034 32.505 1.00 83.38 212 ARG A O 1
ATOM 1669 N N . LYS A 1 213 ? -19.303 -8.807 33.773 1.00 75.50 213 LYS A N 1
ATOM 1670 C CA . LYS A 1 213 ? -18.241 -9.304 32.881 1.00 75.50 213 LYS A CA 1
ATOM 1671 C C . LYS A 1 213 ? -18.720 -9.578 31.449 1.00 75.50 213 LYS A C 1
ATOM 1673 O O . LYS A 1 213 ? -17.967 -9.305 30.522 1.00 75.50 213 LYS A O 1
ATOM 1678 N N . HIS A 1 214 ? -19.951 -10.068 31.253 1.00 73.88 214 HIS A N 1
ATOM 1679 C CA . HIS A 1 214 ? -20.441 -10.384 29.903 1.00 73.88 214 HIS A CA 1
ATOM 1680 C C . HIS A 1 214 ? -20.722 -9.137 29.050 1.00 73.88 214 HIS A C 1
ATOM 1682 O O . HIS A 1 214 ? -20.670 -9.206 27.828 1.00 73.88 214 HIS A O 1
ATOM 1688 N N . ASP A 1 215 ? -20.980 -7.988 29.688 1.00 89.81 215 ASP A N 1
ATOM 1689 C CA . ASP A 1 215 ? -21.347 -6.749 28.991 1.00 89.81 215 ASP A CA 1
ATOM 1690 C C . ASP A 1 215 ? -20.122 -5.998 28.473 1.00 89.81 215 ASP A C 1
ATOM 1692 O O . ASP A 1 215 ? -20.239 -5.171 27.573 1.00 89.81 215 ASP A O 1
ATOM 1696 N N . VAL A 1 216 ? -18.933 -6.310 29.003 1.00 94.25 216 VAL A N 1
ATOM 1697 C CA . VAL A 1 216 ? -17.681 -5.614 28.677 1.00 94.25 216 VAL A CA 1
ATOM 1698 C C . VAL A 1 216 ? -17.395 -5.671 27.177 1.00 94.25 216 VAL A C 1
ATOM 1700 O O . VAL A 1 216 ? -17.030 -4.656 26.593 1.00 94.25 216 VAL A O 1
ATOM 1703 N N . TRP A 1 217 ? -17.594 -6.829 26.541 1.00 93.44 217 TRP A N 1
ATOM 1704 C CA . TRP A 1 217 ? -17.335 -6.999 25.108 1.00 93.44 217 TRP A CA 1
ATOM 1705 C C . TRP A 1 217 ? -18.271 -6.146 24.252 1.00 93.44 217 TRP A C 1
ATOM 1707 O O . TRP A 1 217 ? -17.825 -5.439 23.353 1.00 93.44 217 TRP A O 1
ATOM 1717 N N . VAL A 1 218 ? -19.569 -6.174 24.562 1.00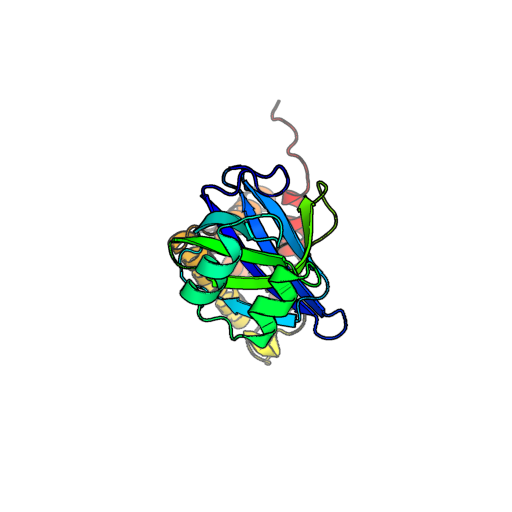 94.06 218 VAL A N 1
ATOM 1718 C CA . VAL A 1 218 ? -20.586 -5.396 23.843 1.00 94.06 218 VAL A CA 1
ATOM 1719 C C . VAL A 1 218 ? -20.349 -3.899 24.036 1.00 94.06 218 VAL A C 1
ATOM 1721 O O . VAL A 1 218 ? -20.373 -3.142 23.067 1.00 94.06 218 VAL A O 1
ATOM 1724 N N . LEU A 1 219 ? -20.072 -3.476 25.273 1.00 95.88 219 LEU A N 1
ATOM 1725 C CA . LEU A 1 219 ? -19.801 -2.081 25.599 1.00 95.88 219 LEU A CA 1
ATOM 1726 C C . LEU A 1 219 ? -18.528 -1.576 24.915 1.00 95.88 219 LEU A C 1
ATOM 1728 O O . LEU A 1 219 ? -18.541 -0.472 24.380 1.00 95.88 219 LEU A O 1
ATOM 1732 N N . PHE A 1 220 ? -17.458 -2.377 24.896 1.00 96.00 220 PHE A N 1
ATOM 1733 C CA . PHE A 1 220 ? -16.214 -2.021 24.218 1.00 96.00 220 PHE A CA 1
ATOM 1734 C C . PHE A 1 220 ? -16.466 -1.683 22.753 1.00 96.00 220 PHE A C 1
ATOM 1736 O O . PHE A 1 220 ? -16.161 -0.577 22.318 1.00 96.00 220 PHE A O 1
ATOM 1743 N N . TRP A 1 221 ? -17.093 -2.595 22.012 1.00 95.88 221 TRP A N 1
ATOM 1744 C CA . TRP A 1 221 ? -17.313 -2.386 20.587 1.00 95.88 221 TRP A CA 1
ATOM 1745 C C . TRP A 1 221 ? -18.275 -1.242 20.287 1.00 95.88 221 TRP A C 1
ATOM 1747 O O . TRP A 1 221 ? -18.037 -0.488 19.351 1.00 95.88 221 TRP A O 1
ATOM 1757 N N . LYS A 1 222 ? -19.309 -1.060 21.116 1.00 96.06 222 LYS A N 1
ATOM 1758 C CA . LYS A 1 222 ? -20.191 0.106 21.016 1.00 96.06 222 LYS A CA 1
ATOM 1759 C C . LYS A 1 222 ? -19.403 1.415 21.139 1.00 96.06 222 LYS A C 1
ATOM 1761 O O . LYS A 1 222 ? -19.608 2.328 20.352 1.00 96.06 222 LYS A O 1
ATOM 1766 N N . LEU A 1 223 ? -18.496 1.504 22.111 1.00 96.19 223 LEU A N 1
ATOM 1767 C CA . LEU A 1 223 ? -17.682 2.702 22.320 1.00 96.19 223 LEU A CA 1
ATOM 1768 C C . LEU A 1 223 ? -16.664 2.916 21.193 1.00 96.19 223 LEU A C 1
ATOM 1770 O O . LEU A 1 223 ? -16.401 4.060 20.837 1.00 96.19 223 LEU A O 1
ATOM 1774 N N . VAL A 1 224 ? -16.121 1.842 20.611 1.00 95.06 224 VAL A N 1
ATOM 1775 C CA . VAL A 1 224 ? -15.266 1.928 19.416 1.00 95.06 224 VAL A CA 1
ATOM 1776 C C . VAL A 1 224 ? -16.041 2.497 18.225 1.00 95.06 224 VAL A C 1
ATOM 1778 O O . VAL A 1 224 ? -15.518 3.375 17.541 1.00 95.06 224 VAL A O 1
ATOM 1781 N N . ASP A 1 225 ? -17.282 2.051 18.001 1.00 94.50 225 ASP A N 1
ATOM 1782 C CA . ASP A 1 225 ? -18.141 2.584 16.935 1.00 94.50 225 ASP A CA 1
ATOM 1783 C C . ASP A 1 225 ? -18.426 4.079 17.155 1.00 94.50 225 ASP A C 1
ATOM 1785 O O . ASP A 1 225 ? -18.217 4.891 16.255 1.00 94.50 225 ASP A O 1
ATOM 1789 N N . GLU A 1 226 ? -18.813 4.467 18.375 1.00 94.56 226 GLU A N 1
ATOM 1790 C CA . GLU A 1 226 ? -19.061 5.871 18.730 1.00 94.56 226 GLU A CA 1
ATOM 1791 C C . GLU A 1 226 ? -17.807 6.749 18.571 1.00 94.56 226 GLU A C 1
ATOM 1793 O O . GLU A 1 226 ? -17.892 7.885 18.097 1.00 94.56 226 GLU A O 1
ATOM 1798 N N . PHE A 1 227 ? -16.633 6.231 18.941 1.00 92.69 227 PHE A N 1
ATOM 1799 C CA . PHE A 1 227 ? -15.367 6.928 18.743 1.00 92.69 227 PHE A CA 1
ATOM 1800 C C . PHE A 1 227 ? -15.062 7.104 17.254 1.00 92.69 227 PHE A C 1
ATOM 1802 O O . PHE A 1 227 ? -14.767 8.218 16.822 1.00 92.69 227 PHE A O 1
ATOM 1809 N N . ARG A 1 228 ? -15.213 6.051 16.442 1.00 90.81 228 ARG A N 1
ATOM 1810 C CA . ARG A 1 228 ? -15.027 6.127 14.985 1.00 90.81 228 ARG A CA 1
ATOM 1811 C C . ARG A 1 228 ? -15.951 7.168 14.353 1.00 90.81 228 ARG A C 1
ATOM 1813 O O . ARG A 1 228 ? -15.507 7.965 13.532 1.00 90.81 228 ARG A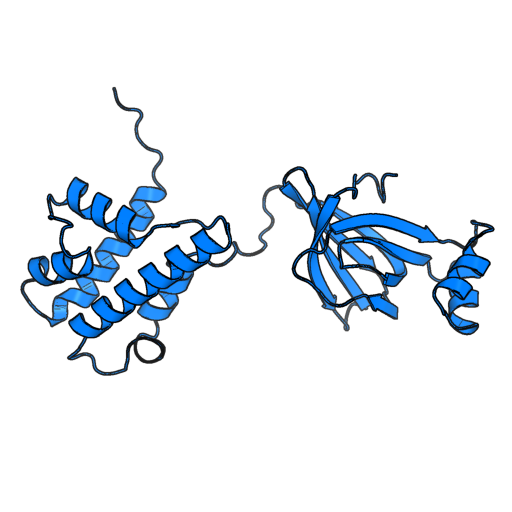 O 1
ATOM 1820 N N . GLU A 1 229 ? -17.216 7.199 14.764 1.00 90.44 229 GLU A N 1
ATOM 1821 C CA . GLU A 1 229 ? -18.170 8.218 14.323 1.00 90.44 229 GLU A CA 1
ATOM 1822 C C . GLU A 1 229 ? -17.751 9.631 14.740 1.00 90.44 229 GLU A C 1
ATOM 1824 O O . GLU A 1 229 ? -17.943 10.572 13.971 1.00 90.44 229 GLU A O 1
ATOM 1829 N N . SER A 1 230 ? -17.178 9.799 15.936 1.00 87.62 230 SER A N 1
ATOM 1830 C CA . SER A 1 230 ? -16.719 11.108 16.413 1.00 87.62 230 SER A CA 1
ATOM 1831 C C . SER A 1 230 ? -15.581 11.679 15.565 1.00 87.62 230 SER A C 1
ATOM 1833 O O . SER A 1 230 ? -15.577 12.876 15.297 1.00 87.62 230 SER A O 1
ATOM 1835 N N . LEU A 1 231 ? -14.688 10.823 15.059 1.00 85.19 231 LEU A N 1
ATOM 1836 C CA . LEU A 1 231 ? -13.593 11.223 14.169 1.00 85.19 231 LEU A CA 1
ATOM 1837 C C . LEU A 1 231 ? -14.087 11.662 12.782 1.00 85.19 231 LEU A C 1
ATOM 1839 O O . LEU A 1 231 ? -13.428 12.452 12.113 1.00 85.19 231 LEU A O 1
ATOM 1843 N N . ALA A 1 232 ? -15.241 11.152 12.343 1.00 78.69 232 ALA A N 1
ATOM 1844 C CA . ALA A 1 232 ? -15.841 11.490 11.053 1.00 78.69 232 ALA A CA 1
ATOM 1845 C C . ALA A 1 232 ? -16.646 12.802 11.082 1.00 78.69 232 ALA A C 1
ATOM 1847 O O . ALA A 1 232 ? -16.995 13.336 10.026 1.00 78.69 232 ALA A O 1
ATOM 1848 N N . ARG A 1 233 ? -16.973 13.327 12.270 1.00 76.75 233 ARG A N 1
ATOM 1849 C CA . ARG A 1 233 ? -17.687 14.601 12.399 1.00 76.75 233 ARG A CA 1
ATOM 1850 C C . ARG A 1 233 ? -16.676 15.749 12.316 1.00 76.75 233 ARG A C 1
ATOM 1852 O O . ARG A 1 233 ? -15.731 15.765 13.101 1.00 76.75 233 ARG A O 1
ATOM 1859 N N . PRO A 1 234 ? -16.855 16.732 11.417 1.00 48.88 234 PRO A N 1
ATOM 1860 C CA . PRO A 1 234 ? -16.054 17.946 11.467 1.00 48.88 234 PRO A CA 1
ATOM 1861 C C . PRO A 1 234 ? -16.302 18.621 12.818 1.00 48.88 234 PRO A C 1
ATOM 1863 O O . PRO A 1 234 ? -17.457 18.834 13.195 1.00 48.88 234 PRO A O 1
ATOM 1866 N N . ASN A 1 235 ? -15.231 18.914 13.560 1.00 47.38 235 ASN A N 1
ATOM 1867 C CA . ASN A 1 235 ? -15.325 19.675 14.805 1.00 47.38 235 ASN A CA 1
ATOM 1868 C C . ASN A 1 235 ? -16.179 20.931 14.557 1.00 47.38 235 ASN A C 1
ATOM 1870 O O . ASN A 1 235 ? -15.884 21.663 13.604 1.00 47.38 235 ASN A O 1
ATOM 1874 N N . PRO A 1 236 ? -17.200 21.237 15.380 1.00 39.16 236 PRO A N 1
ATOM 1875 C CA . PRO A 1 236 ? -17.674 22.607 15.436 1.00 39.16 236 PRO A CA 1
ATOM 1876 C C . PRO A 1 236 ? -16.474 23.454 15.872 1.00 39.16 236 PRO A C 1
ATOM 1878 O O . PRO A 1 236 ? -15.789 23.119 16.842 1.00 39.16 236 PRO A O 1
ATOM 1881 N N . LEU A 1 237 ? -16.164 24.497 15.100 1.00 27.69 237 LEU A N 1
ATOM 1882 C CA . LEU A 1 237 ? -15.189 25.502 15.514 1.00 27.69 237 LEU A CA 1
ATOM 1883 C C . LEU A 1 237 ? -15.555 25.949 16.941 1.00 27.69 237 LEU A C 1
ATOM 1885 O O . LEU A 1 237 ? -16.739 26.196 17.185 1.00 27.69 237 LEU A O 1
ATOM 1889 N N . PRO A 1 238 ? -14.597 26.016 17.880 1.00 36.97 238 PRO A N 1
ATOM 1890 C CA . PRO A 1 238 ? -14.875 26.604 19.181 1.00 36.97 238 PRO A CA 1
ATOM 1891 C C . PRO A 1 238 ? -15.306 28.067 18.982 1.00 36.97 238 PRO A C 1
ATOM 1893 O O . PRO A 1 238 ? -14.641 28.799 18.246 1.00 36.97 238 PRO A O 1
ATOM 1896 N N . GLU A 1 239 ? -16.433 28.448 19.593 1.00 36.31 239 GLU A N 1
ATOM 1897 C CA . GLU A 1 239 ? -16.852 29.852 19.760 1.00 36.31 239 GLU A CA 1
ATOM 1898 C C . GLU A 1 239 ? -15.894 30.617 20.683 1.00 36.31 239 GLU A C 1
ATOM 1900 O O . GLU A 1 239 ? -15.394 30.012 21.663 1.00 36.31 239 GLU A O 1
#

Radius of gyration: 25.69 Å; chains: 1; bounding box: 46×49×72 Å